Protein AF-A0A368GGF7-F1 (afdb_monomer_lite)

Secondary structure (DSSP, 8-state):
----EEEE---------S------TT-EEEEEEE-SSPPPSSSPBPSEEEEEEEEEBTEEEEEEE-TTS---------PPBP-S--EEEEEEEETTEEEEEEEETTT--EEEEGGG---EEBSS-EEEEEE-S-S-EEE--SS--SSSSTTSTTSSSS-EEEEE---------SS------S----EEEEE-TTS-EEEEEE---SSEEEEEETTTEEEEEESSS-EEEEEE--SSHHHHHHHHHHHH-PPP---GGGGS-EE--TT--SHHHHHHHHHHHHHTT----EEEE-GGGSGGG-TT---GGGTTHHHHHHHHHHTT-EEEE---S---TTSHHHHHHTT-

Structure (mmCIF, N/CA/C/O backbone):
data_AF-A0A368GGF7-F1
#
_entry.id   AF-A0A368GGF7-F1
#
loop_
_atom_site.group_PDB
_atom_site.id
_atom_site.type_symbol
_atom_site.label_atom_id
_atom_site.label_alt_id
_atom_site.label_comp_id
_atom_site.label_asym_id
_atom_site.label_entity_id
_atom_site.label_seq_id
_atom_site.pdbx_PDB_ins_code
_atom_site.Cartn_x
_atom_site.Cartn_y
_atom_site.Cartn_z
_atom_site.occupancy
_atom_site.B_iso_or_equiv
_atom_site.auth_seq_id
_atom_site.auth_comp_id
_atom_site.auth_asym_id
_atom_site.auth_atom_id
_atom_site.pdbx_PDB_model_num
ATOM 1 N N . MET A 1 1 ? -27.442 10.715 13.912 1.00 25.48 1 MET A N 1
ATOM 2 C CA . MET A 1 1 ? -28.114 9.829 12.937 1.00 25.48 1 MET A CA 1
ATOM 3 C C . MET A 1 1 ? -27.298 8.541 12.864 1.00 25.48 1 MET A C 1
ATOM 5 O O . MET A 1 1 ? -26.291 8.517 12.176 1.00 25.48 1 MET A O 1
ATOM 9 N N . GLN A 1 2 ? -27.610 7.549 13.706 1.00 26.62 2 GLN A N 1
ATOM 10 C CA . GLN A 1 2 ? -26.751 6.376 13.950 1.00 26.62 2 GLN A CA 1
ATOM 11 C C . GLN A 1 2 ? -27.332 5.101 13.325 1.00 26.62 2 GLN A C 1
ATOM 13 O O . GLN A 1 2 ? -28.537 4.871 13.359 1.00 26.62 2 GLN A O 1
ATOM 18 N N . LEU A 1 3 ? -26.432 4.319 12.734 1.00 34.09 3 LEU A N 1
ATOM 19 C CA . LEU A 1 3 ? -26.617 3.099 11.937 1.00 34.09 3 LEU A CA 1
ATOM 20 C C . LEU A 1 3 ? -26.383 1.853 12.797 1.00 34.09 3 LEU A C 1
ATOM 22 O O . LEU A 1 3 ? -25.673 1.946 13.795 1.00 34.09 3 LEU A O 1
ATOM 26 N N . GLN A 1 4 ? -27.017 0.722 12.482 1.00 47.81 4 GLN A N 1
ATOM 27 C CA . GLN A 1 4 ? -27.397 -0.206 13.543 1.00 47.81 4 GLN A CA 1
ATOM 28 C C . GLN A 1 4 ? -27.572 -1.680 13.083 1.00 47.81 4 GLN A C 1
ATOM 30 O O . GLN A 1 4 ? -28.284 -1.979 12.121 1.00 47.81 4 GLN A O 1
ATOM 35 N N . PHE A 1 5 ? -26.983 -2.606 13.854 1.00 36.16 5 PHE A N 1
ATOM 36 C CA . PHE A 1 5 ? -27.246 -4.050 13.822 1.00 36.16 5 PHE A CA 1
ATOM 37 C C . PHE A 1 5 ? -27.508 -4.594 15.250 1.00 36.16 5 PHE A C 1
ATOM 39 O O . PHE A 1 5 ? -26.934 -4.094 16.212 1.00 36.16 5 PHE A O 1
ATOM 46 N N . ARG A 1 6 ? -28.335 -5.641 15.407 1.00 39.81 6 ARG A N 1
ATOM 47 C CA . ARG A 1 6 ? -28.679 -6.335 16.667 1.00 39.81 6 ARG A CA 1
ATOM 48 C C . ARG A 1 6 ? -27.928 -7.665 16.781 1.00 39.81 6 ARG A C 1
ATOM 50 O O . ARG A 1 6 ? -27.989 -8.469 15.857 1.00 39.81 6 ARG A O 1
ATOM 57 N N . VAL A 1 7 ? -27.290 -7.937 17.921 1.00 34.41 7 VAL A N 1
ATOM 58 C CA . VAL A 1 7 ? -26.626 -9.226 18.203 1.00 34.41 7 VAL A CA 1
ATOM 59 C C . VAL A 1 7 ? -27.651 -10.256 18.680 1.00 34.41 7 VAL A C 1
ATOM 61 O O . VAL A 1 7 ? -28.404 -9.991 19.620 1.00 34.41 7 VAL A O 1
ATOM 64 N N . ARG A 1 8 ? -27.663 -11.458 18.089 1.00 32.00 8 ARG A N 1
ATOM 65 C CA . ARG A 1 8 ? -28.301 -12.638 18.700 1.00 32.00 8 ARG A CA 1
ATOM 66 C C . ARG A 1 8 ? -27.204 -13.580 19.193 1.00 32.00 8 ARG A C 1
ATOM 68 O O . ARG A 1 8 ? -26.513 -14.191 18.383 1.00 32.00 8 ARG A O 1
ATOM 75 N N . HIS A 1 9 ? -27.049 -13.698 20.510 1.00 30.94 9 HIS A N 1
ATOM 76 C CA . HIS A 1 9 ? -26.211 -14.739 21.101 1.00 30.94 9 HIS A CA 1
ATOM 77 C C . HIS A 1 9 ? -26.893 -16.087 20.857 1.00 30.94 9 HIS A C 1
ATOM 79 O O . HIS A 1 9 ? -27.988 -16.333 21.359 1.00 30.94 9 HIS A O 1
ATOM 85 N N . GLY A 1 10 ? -26.271 -16.930 20.041 1.00 29.05 10 GLY A N 1
ATOM 86 C CA . GLY A 1 10 ? -26.696 -18.303 19.814 1.00 29.05 10 GLY A CA 1
ATOM 87 C C . GLY A 1 10 ? -25.521 -19.227 20.069 1.00 29.05 10 GLY A C 1
ATOM 88 O O . GLY A 1 10 ? -24.770 -19.530 19.149 1.00 29.05 10 GLY A O 1
ATOM 89 N N . VAL A 1 11 ? -25.363 -19.689 21.310 1.00 30.36 11 VAL A N 1
ATOM 90 C CA . VAL A 1 11 ? -24.605 -20.919 21.555 1.00 30.36 11 VAL A CA 1
ATOM 91 C C . VAL A 1 11 ? -25.484 -22.045 21.023 1.00 30.36 11 VAL A C 1
ATOM 93 O O . VAL A 1 11 ? -26.425 -22.471 21.686 1.00 30.36 11 VAL A O 1
ATOM 96 N N . THR A 1 12 ? -25.225 -22.483 19.793 1.00 24.02 12 THR A N 1
ATOM 97 C CA . THR A 1 12 ? -25.913 -23.635 19.201 1.00 24.02 12 THR A CA 1
ATOM 98 C C . THR A 1 12 ? -24.861 -24.658 18.812 1.00 24.02 12 THR A C 1
ATOM 100 O O . THR A 1 12 ? -24.224 -24.553 17.768 1.00 24.02 12 THR A O 1
ATOM 103 N N . TYR A 1 13 ? -24.662 -25.649 19.681 1.00 27.09 13 TYR A N 1
ATOM 104 C CA . TYR A 1 13 ? -24.028 -26.899 19.290 1.00 27.09 13 TYR A CA 1
ATOM 105 C C . TYR A 1 13 ? -24.973 -27.600 18.313 1.00 27.09 13 TYR A C 1
ATOM 107 O O . TYR A 1 13 ? -26.069 -28.003 18.695 1.00 27.09 13 TYR A O 1
ATOM 115 N N . SER A 1 14 ? -24.554 -27.766 17.062 1.00 25.00 14 SER A N 1
ATOM 116 C CA . SER A 1 14 ? -25.130 -28.784 16.187 1.00 25.00 14 SER A CA 1
ATOM 117 C C . SER A 1 14 ? -23.994 -29.669 15.687 1.00 25.00 14 SER A C 1
ATOM 119 O O . SER A 1 14 ? -23.098 -29.232 14.971 1.00 25.00 14 SER A O 1
ATOM 121 N N . LYS A 1 15 ? -23.985 -30.919 16.161 1.00 29.62 15 LYS A N 1
ATOM 122 C CA . LYS A 1 15 ? -23.188 -32.000 15.582 1.00 29.62 15 LYS A CA 1
ATOM 123 C C . LYS A 1 15 ? -23.879 -32.397 14.276 1.00 29.62 15 LYS A C 1
ATOM 125 O O . LYS A 1 15 ? -24.910 -33.058 14.317 1.00 29.62 15 LYS A O 1
ATOM 130 N N . GLY A 1 16 ? -23.316 -31.976 13.151 1.00 25.83 16 GLY A N 1
ATOM 131 C CA . GLY A 1 16 ? -23.603 -32.512 11.823 1.00 25.83 16 GLY A CA 1
ATOM 132 C C . GLY A 1 16 ? -22.298 -33.031 11.230 1.00 25.83 16 GLY A C 1
ATOM 133 O O . GLY A 1 16 ? -21.311 -32.304 11.185 1.00 25.83 16 GLY A O 1
ATOM 134 N N . SER A 1 17 ? -22.279 -34.313 10.891 1.00 30.55 17 SER A N 1
ATOM 135 C CA . SER A 1 17 ? -21.154 -35.063 10.335 1.00 30.55 17 SER A CA 1
ATOM 136 C C . SER A 1 17 ? -20.730 -34.534 8.965 1.00 30.55 17 SER A C 1
ATOM 138 O O . SER A 1 17 ? -21.542 -34.547 8.049 1.00 30.55 17 SER A O 1
ATOM 140 N N . ASP A 1 18 ? -19.483 -34.074 8.842 1.00 28.53 18 ASP A N 1
ATOM 141 C CA . ASP A 1 18 ? -18.490 -34.626 7.908 1.00 28.53 18 ASP A CA 1
ATOM 142 C C . ASP A 1 18 ? -17.151 -33.873 8.027 1.00 28.53 18 ASP A C 1
ATOM 144 O O . ASP A 1 18 ? -17.062 -32.667 7.831 1.00 28.53 18 ASP A O 1
ATOM 148 N N . THR A 1 19 ? -16.102 -34.641 8.340 1.00 26.05 19 THR A N 1
ATOM 149 C CA . THR A 1 19 ? -14.659 -34.306 8.367 1.00 26.05 19 THR A CA 1
ATOM 150 C C . THR A 1 19 ? -14.194 -33.199 9.345 1.00 26.05 19 THR A C 1
ATOM 152 O O . THR A 1 19 ? -14.508 -32.023 9.175 1.00 26.05 19 THR A O 1
ATOM 155 N N . PRO A 1 20 ? -13.371 -33.516 10.369 1.00 24.72 20 PRO A N 1
ATOM 156 C CA . PRO A 1 20 ? -12.958 -32.541 11.372 1.00 24.72 20 PRO A CA 1
ATOM 157 C C . PRO A 1 20 ? -11.859 -31.616 10.831 1.00 24.72 20 PRO A C 1
ATOM 159 O O . PRO A 1 20 ? -10.676 -31.955 10.849 1.00 24.72 20 PRO A O 1
ATOM 162 N N . MET A 1 21 ? -12.218 -30.394 10.430 1.00 27.53 21 MET A N 1
ATOM 163 C CA . MET A 1 21 ? -11.262 -29.290 10.514 1.00 27.53 21 MET A CA 1
ATOM 164 C C . MET A 1 21 ? -11.003 -29.009 11.997 1.00 27.53 21 MET A C 1
ATOM 166 O O . MET A 1 21 ? -11.922 -28.679 12.746 1.00 27.53 21 MET A O 1
ATOM 170 N N . ARG A 1 22 ? -9.746 -29.176 12.426 1.00 27.44 22 ARG A N 1
ATOM 171 C CA . ARG A 1 22 ? -9.261 -28.829 13.770 1.00 27.44 22 ARG A CA 1
ATOM 172 C C . ARG A 1 22 ? -9.823 -27.470 14.205 1.00 27.44 22 ARG A C 1
ATOM 174 O O . ARG A 1 22 ? -9.491 -26.443 13.616 1.00 27.44 22 ARG A O 1
ATOM 181 N N . ALA A 1 23 ? -10.630 -27.465 15.262 1.00 27.34 23 ALA A N 1
ATOM 182 C CA . ALA A 1 23 ? -11.007 -26.246 15.957 1.00 27.34 23 ALA A CA 1
ATOM 183 C C . ALA A 1 23 ? -9.737 -25.587 16.526 1.00 27.34 23 ALA A C 1
ATOM 185 O O . ALA A 1 23 ? -9.094 -26.135 17.419 1.00 27.34 23 ALA A O 1
ATOM 186 N N . GLN A 1 24 ? -9.352 -24.426 15.991 1.00 33.69 24 GLN A N 1
ATOM 187 C CA . GLN A 1 24 ? -8.401 -23.537 16.658 1.00 33.69 24 GLN A CA 1
ATOM 188 C C . GLN A 1 24 ? -9.120 -22.888 17.847 1.00 33.69 24 GLN A C 1
ATOM 190 O O . GLN A 1 24 ? -10.160 -22.250 17.670 1.00 33.69 24 GLN A O 1
ATOM 195 N N . ALA A 1 25 ? -8.582 -23.071 19.052 1.00 36.91 25 ALA A N 1
ATOM 196 C CA . ALA A 1 25 ? -9.060 -22.406 20.260 1.00 36.91 25 ALA A CA 1
ATOM 197 C C . ALA A 1 25 ? -9.037 -20.872 20.082 1.00 36.91 25 ALA A C 1
ATOM 199 O O . ALA A 1 25 ? -8.077 -20.338 19.533 1.00 36.91 25 ALA A O 1
ATOM 200 N N . GLY A 1 26 ? -10.085 -20.170 20.537 1.00 53.97 26 GLY A N 1
ATOM 201 C CA . GLY A 1 26 ? -10.117 -18.697 20.592 1.00 53.97 26 GLY A CA 1
ATOM 202 C C . GLY A 1 26 ? -10.947 -17.965 19.525 1.00 53.97 26 GLY A C 1
ATOM 203 O O . GLY A 1 26 ? -10.854 -16.744 19.437 1.00 53.97 26 GLY A O 1
ATOM 204 N N . ARG A 1 27 ? -11.769 -18.656 18.721 1.00 65.38 27 ARG A N 1
ATOM 205 C CA . ARG A 1 27 ? -12.694 -18.002 17.771 1.00 65.38 27 ARG A CA 1
ATOM 206 C C . ARG A 1 27 ? -14.067 -17.766 18.396 1.00 65.38 27 ARG A C 1
ATOM 208 O O . ARG A 1 27 ? -14.662 -18.696 18.936 1.00 65.38 27 ARG A O 1
ATOM 215 N N . SER A 1 28 ? -14.580 -16.542 18.272 1.00 82.06 28 SER A N 1
ATOM 216 C CA . SER A 1 28 ? -15.957 -16.191 18.642 1.00 82.06 28 SER A CA 1
ATOM 217 C C . SER A 1 28 ? -16.719 -15.709 17.412 1.00 82.06 28 SER A C 1
ATOM 219 O O . SER A 1 28 ? -16.147 -15.019 16.568 1.00 82.06 28 SER A O 1
ATOM 221 N N . GLU A 1 29 ? -17.989 -16.093 17.288 1.00 88.62 29 GLU A N 1
ATOM 222 C CA . GLU A 1 29 ? -18.846 -15.699 16.170 1.00 88.62 29 GLU A CA 1
ATOM 223 C C . GLU A 1 29 ? -20.240 -15.301 16.666 1.00 88.62 29 GLU A C 1
ATOM 225 O O . GLU A 1 29 ? -20.810 -15.936 17.554 1.00 88.62 29 GLU A O 1
ATOM 230 N N . ALA A 1 30 ? -20.786 -14.237 16.086 1.00 91.81 30 ALA A N 1
ATOM 231 C CA . ALA A 1 30 ? -22.113 -13.717 16.370 1.00 91.81 30 ALA A CA 1
ATOM 232 C C . ALA A 1 30 ? -22.807 -13.292 15.072 1.00 91.81 30 ALA A C 1
ATOM 234 O O . ALA A 1 30 ? -22.160 -12.895 14.106 1.00 91.81 30 ALA A O 1
ATOM 235 N N . ILE A 1 31 ? -24.140 -13.336 15.056 1.00 94.44 31 ILE A N 1
ATOM 236 C CA . ILE A 1 31 ? -24.924 -12.823 13.929 1.00 94.44 31 ILE A CA 1
ATOM 237 C C . ILE A 1 31 ? -25.479 -11.453 14.299 1.00 94.44 31 ILE A C 1
ATOM 239 O O . ILE A 1 31 ? -26.178 -11.297 15.307 1.00 94.44 31 ILE A O 1
ATOM 243 N N . LEU A 1 32 ? -25.178 -10.485 13.443 1.00 93.44 32 LEU A N 1
ATOM 244 C CA . LEU A 1 32 ? -25.647 -9.113 13.478 1.00 93.44 32 LEU A CA 1
ATOM 245 C C . LEU A 1 32 ? -26.849 -8.981 12.540 1.00 93.44 32 LEU A C 1
ATOM 247 O O . LEU A 1 32 ? -26.771 -9.357 11.372 1.00 93.44 32 LEU A O 1
ATOM 251 N N . LYS A 1 33 ? -27.969 -8.450 13.034 1.00 93.00 33 LYS A N 1
ATOM 252 C CA . LYS A 1 33 ? -29.180 -8.215 12.236 1.00 93.00 33 LYS A CA 1
ATOM 253 C C . LYS A 1 33 ? -29.402 -6.725 12.003 1.00 93.00 33 LYS A C 1
ATOM 255 O O . LYS A 1 33 ? -29.496 -6.007 12.993 1.00 93.00 33 LYS A O 1
ATOM 260 N N . LYS A 1 34 ? -29.562 -6.269 10.759 1.00 90.00 34 LYS A N 1
ATOM 261 C CA . LYS A 1 34 ? -29.963 -4.886 10.465 1.00 90.00 34 LYS A CA 1
ATOM 262 C C . LYS A 1 34 ? -31.229 -4.539 11.247 1.00 90.00 34 LYS A C 1
ATOM 264 O O . LYS A 1 34 ? -32.125 -5.365 11.432 1.00 90.00 34 LYS A O 1
ATOM 269 N N . ASN A 1 35 ? -31.290 -3.329 11.768 1.00 87.12 35 ASN A N 1
ATOM 270 C CA . ASN A 1 35 ? -32.503 -2.834 12.401 1.00 87.12 35 ASN A CA 1
ATOM 271 C C . ASN A 1 35 ? -33.051 -1.605 11.641 1.00 87.12 35 ASN A C 1
ATOM 273 O O . ASN A 1 35 ? -32.639 -1.321 10.516 1.00 87.12 35 ASN A O 1
ATOM 277 N N . ASN A 1 36 ? -33.917 -0.825 12.287 1.00 84.88 36 ASN A N 1
ATOM 278 C CA . ASN A 1 36 ? -34.606 0.313 11.678 1.00 84.88 36 ASN A CA 1
ATOM 279 C C . ASN A 1 36 ? -33.768 1.607 11.575 1.00 84.88 36 ASN A C 1
ATOM 281 O O . ASN A 1 36 ? -34.335 2.673 11.341 1.00 84.88 36 ASN A O 1
ATOM 285 N N . GLY A 1 37 ? -32.442 1.542 11.753 1.00 77.62 37 GLY A N 1
ATOM 286 C CA . GLY A 1 37 ? -31.538 2.671 11.517 1.00 77.62 37 GLY A CA 1
ATOM 287 C C . GLY A 1 37 ? -31.530 3.148 10.052 1.00 77.62 37 GLY A C 1
ATOM 288 O O . GLY A 1 37 ? -32.161 2.517 9.198 1.00 77.62 37 GLY A O 1
ATOM 289 N N . PRO A 1 38 ? -30.798 4.236 9.737 1.00 78.56 38 PRO A N 1
ATOM 290 C CA . PRO A 1 38 ? -30.789 4.848 8.411 1.00 78.56 38 PRO A CA 1
ATOM 291 C C . PRO A 1 38 ? -30.523 3.829 7.303 1.00 78.56 38 PRO A C 1
ATOM 293 O O . PRO A 1 38 ? -29.773 2.870 7.497 1.00 78.56 38 PRO A O 1
ATOM 296 N N . ARG A 1 39 ? -31.152 4.054 6.149 1.00 81.25 39 ARG A N 1
ATOM 297 C CA . ARG A 1 39 ? -30.870 3.291 4.934 1.00 81.25 39 ARG A CA 1
ATOM 298 C C . ARG A 1 39 ? -29.564 3.779 4.327 1.00 81.25 39 ARG A C 1
ATOM 300 O O . ARG A 1 39 ? -29.237 4.966 4.425 1.00 81.25 39 ARG A O 1
ATOM 307 N N . ASN A 1 40 ? -28.835 2.875 3.692 1.00 84.75 40 ASN A N 1
ATOM 308 C CA . ASN A 1 40 ? -27.735 3.271 2.831 1.00 84.75 40 ASN A CA 1
ATOM 309 C C . ASN A 1 40 ? -28.265 4.047 1.597 1.00 84.75 40 ASN A C 1
ATOM 311 O O . ASN A 1 40 ? -29.437 3.904 1.242 1.00 84.75 40 ASN A O 1
ATOM 315 N N . PRO A 1 41 ? -27.442 4.881 0.937 1.00 80.81 41 PRO A N 1
ATOM 316 C CA . PRO A 1 41 ? -27.908 5.659 -0.210 1.00 80.81 41 PRO A CA 1
ATOM 317 C C . PRO A 1 41 ? -27.931 4.873 -1.540 1.00 80.81 41 PRO A C 1
ATOM 319 O O . PRO A 1 41 ? -28.330 5.429 -2.560 1.00 80.81 41 PRO A O 1
ATOM 322 N N . TRP A 1 42 ? -27.548 3.590 -1.543 1.00 81.50 42 TRP A N 1
ATOM 323 C CA . TRP A 1 42 ? -27.414 2.718 -2.718 1.00 81.50 42 TRP A CA 1
ATOM 324 C C . TRP A 1 42 ? -28.041 1.322 -2.516 1.00 81.50 42 TRP A C 1
ATOM 326 O O . TRP A 1 42 ? -27.353 0.329 -2.269 1.00 81.50 42 TRP A O 1
ATOM 336 N N . GLY A 1 43 ? -29.355 1.224 -2.715 1.00 81.19 43 GLY A N 1
ATOM 337 C CA . GLY A 1 43 ? -30.078 -0.052 -2.683 1.00 81.19 43 GLY A CA 1
ATOM 338 C C . GLY A 1 43 ? -30.403 -0.548 -1.271 1.00 81.19 43 GLY A C 1
ATOM 339 O O . GLY A 1 43 ? -30.427 0.223 -0.316 1.00 81.19 43 GLY A O 1
ATOM 340 N N . GLU A 1 44 ? -30.695 -1.842 -1.144 1.00 89.06 44 GLU A N 1
ATOM 341 C CA . GLU A 1 44 ? -31.135 -2.449 0.119 1.00 89.06 44 GLU A CA 1
ATOM 342 C C . GLU A 1 44 ? -29.952 -2.895 0.991 1.00 89.06 44 GLU A C 1
ATOM 344 O O . GLU A 1 44 ? -28.943 -3.406 0.499 1.00 89.06 44 GLU A O 1
ATOM 349 N N . ASP A 1 45 ? -30.087 -2.710 2.305 1.00 91.31 45 ASP A N 1
ATOM 350 C CA . ASP A 1 45 ? -29.121 -3.208 3.285 1.00 91.31 45 ASP A CA 1
ATOM 351 C C . ASP A 1 45 ? -29.200 -4.735 3.404 1.00 91.31 45 ASP A C 1
ATOM 353 O O . ASP A 1 45 ? -30.264 -5.344 3.281 1.00 91.31 45 ASP A O 1
ATOM 357 N N . ILE A 1 46 ? -28.071 -5.374 3.711 1.00 93.00 46 ILE A N 1
ATOM 358 C CA . ILE A 1 46 ? -28.059 -6.801 4.015 1.00 93.00 46 ILE A CA 1
ATOM 359 C C . ILE A 1 46 ? -28.579 -7.012 5.439 1.00 93.00 46 ILE A C 1
ATOM 361 O O . ILE A 1 46 ? -27.978 -6.590 6.426 1.00 93.00 46 ILE A O 1
ATOM 365 N N . GLU A 1 47 ? -29.691 -7.736 5.543 1.00 93.25 47 GLU A N 1
ATOM 366 C CA . GLU A 1 47 ? -30.411 -7.964 6.799 1.00 93.25 47 GLU A CA 1
ATOM 367 C C . GLU A 1 47 ? -29.603 -8.704 7.871 1.00 93.25 47 GLU A C 1
ATOM 369 O O . GLU A 1 47 ? -29.838 -8.519 9.066 1.00 93.25 47 GLU A O 1
ATOM 374 N N . ARG A 1 48 ? -28.680 -9.586 7.476 1.00 95.62 48 ARG A N 1
ATOM 375 C CA . ARG A 1 48 ? -27.905 -10.421 8.402 1.00 95.62 48 ARG A CA 1
ATOM 376 C C . ARG A 1 48 ? -26.455 -10.514 7.957 1.00 95.62 48 ARG A C 1
ATOM 378 O O . ARG A 1 48 ? -26.184 -10.977 6.855 1.00 95.62 48 ARG A O 1
ATOM 385 N N . VAL A 1 49 ? -25.542 -10.152 8.849 1.00 96.88 49 VAL A N 1
ATOM 386 C CA . VAL A 1 49 ? -24.095 -10.290 8.645 1.00 96.88 49 VAL A CA 1
ATOM 387 C C . VAL A 1 49 ? -23.471 -11.036 9.823 1.00 96.88 49 VAL A C 1
ATOM 389 O O . VAL A 1 49 ? -23.996 -11.028 10.937 1.00 96.88 49 VAL A O 1
ATOM 392 N N . HIS A 1 50 ? -22.364 -11.721 9.575 1.00 97.25 50 HIS A N 1
ATOM 393 C CA . HIS A 1 50 ? -21.605 -12.458 10.579 1.00 97.25 50 HIS A CA 1
ATOM 394 C C . HIS A 1 50 ? -20.514 -11.558 11.146 1.00 97.25 50 HIS A C 1
ATOM 396 O O . HIS A 1 50 ? -19.815 -10.905 10.382 1.00 97.25 50 HIS A O 1
ATOM 402 N N . PHE A 1 51 ? -20.350 -11.546 12.464 1.00 97.56 51 PHE A N 1
ATOM 403 C CA . PHE A 1 51 ? -19.234 -10.927 13.171 1.00 97.56 51 PHE A CA 1
ATOM 404 C C . PHE A 1 51 ? -18.373 -12.033 13.766 1.00 97.56 51 PHE A C 1
ATOM 406 O O . PHE A 1 51 ? -18.875 -12.851 14.534 1.00 97.56 51 PHE A O 1
ATOM 413 N N . ARG A 1 52 ? -17.087 -12.063 13.428 1.00 97.75 52 ARG A N 1
ATOM 414 C CA . ARG A 1 52 ? -16.148 -13.081 13.896 1.00 97.75 52 ARG A CA 1
ATOM 415 C C . ARG A 1 52 ? -14.863 -12.446 14.387 1.00 97.75 52 ARG A C 1
ATOM 417 O O . ARG A 1 52 ? -14.340 -11.539 13.746 1.00 97.75 52 ARG A O 1
ATOM 424 N N . THR A 1 53 ? -14.318 -12.985 15.468 1.00 97.81 53 THR A N 1
ATOM 425 C CA . THR A 1 53 ? -12.976 -12.650 15.948 1.00 97.81 53 THR A CA 1
ATOM 426 C C . THR A 1 53 ? -12.082 -13.885 15.968 1.00 97.81 53 THR A C 1
ATOM 428 O O . THR A 1 53 ? -12.555 -15.023 16.056 1.00 97.81 53 THR A O 1
ATOM 431 N N . GLY A 1 54 ? -10.777 -13.666 15.872 1.00 96.56 54 GLY A N 1
ATOM 432 C CA . GLY A 1 54 ? -9.767 -14.711 15.991 1.00 96.56 54 GLY A CA 1
ATOM 433 C C . GLY A 1 54 ? -8.367 -14.118 16.022 1.00 96.56 54 GLY A C 1
ATOM 434 O O . GLY A 1 54 ? -8.207 -12.901 16.031 1.00 96.56 54 GLY A O 1
ATOM 435 N N . THR A 1 55 ? -7.351 -14.972 16.016 1.00 96.44 55 THR A N 1
ATOM 436 C CA . THR A 1 55 ? -5.949 -14.544 16.004 1.00 96.44 55 THR A CA 1
ATOM 437 C C . THR A 1 55 ? -5.115 -15.387 15.044 1.00 96.44 55 THR A C 1
ATOM 439 O O . THR A 1 55 ? -5.458 -16.528 14.722 1.00 96.44 55 THR A O 1
ATOM 442 N N . ILE A 1 56 ? -4.008 -14.810 14.583 1.00 95.62 56 ILE A N 1
ATOM 443 C CA . ILE A 1 56 ? -2.938 -15.486 13.847 1.00 95.62 56 ILE A CA 1
ATOM 444 C C . ILE A 1 56 ? -1.632 -15.112 14.558 1.00 95.62 56 ILE A C 1
ATOM 446 O O . ILE A 1 56 ? -1.085 -14.028 14.358 1.00 95.62 56 ILE A O 1
ATOM 450 N N . GLY A 1 57 ? -1.172 -15.977 15.465 1.00 95.56 57 GLY A N 1
ATOM 451 C CA . GLY A 1 57 ? -0.157 -15.586 16.448 1.00 95.56 57 GLY A CA 1
ATOM 452 C C . GLY A 1 57 ? -0.699 -14.472 17.345 1.00 95.56 57 GLY A C 1
ATOM 453 O O . GLY A 1 57 ? -1.762 -14.629 17.949 1.00 95.56 57 GLY A O 1
ATOM 454 N N . LYS A 1 58 ? 0.003 -13.338 17.394 1.00 96.81 58 LYS A N 1
ATOM 455 C CA . LYS A 1 58 ? -0.409 -12.122 18.112 1.00 96.81 58 LYS A CA 1
ATOM 456 C C . LYS A 1 58 ? -1.219 -11.130 17.271 1.00 96.81 58 LYS A C 1
ATOM 458 O O . LYS A 1 58 ? -1.766 -10.182 17.827 1.00 96.81 58 LYS A O 1
ATOM 463 N N . THR A 1 59 ? -1.349 -11.355 15.964 1.00 98.06 59 THR A N 1
ATOM 464 C CA . THR A 1 59 ? -2.209 -10.533 15.103 1.00 98.06 59 THR A CA 1
ATOM 465 C C . THR A 1 59 ? -3.668 -10.859 15.398 1.00 98.06 59 THR A C 1
ATOM 467 O O . THR A 1 59 ? -4.098 -12.006 15.242 1.00 98.06 59 THR A O 1
ATOM 470 N N . LEU A 1 60 ? -4.440 -9.858 15.810 1.00 98.50 60 LEU A N 1
ATOM 471 C CA . LEU A 1 60 ? -5.873 -9.988 16.057 1.00 98.50 60 LEU A CA 1
ATOM 472 C C . LEU A 1 60 ? -6.644 -9.801 14.743 1.00 98.50 60 LEU A C 1
ATOM 474 O O . LEU A 1 60 ? -6.352 -8.896 13.971 1.00 98.50 60 LEU A O 1
ATOM 478 N N . ASN A 1 61 ? -7.655 -10.630 14.499 1.00 98.38 61 ASN A N 1
ATOM 479 C CA . ASN A 1 61 ? -8.561 -10.515 13.360 1.00 98.38 61 ASN A CA 1
ATOM 480 C C . ASN A 1 61 ? -9.983 -10.209 13.837 1.00 98.38 61 ASN A C 1
ATOM 482 O O . ASN A 1 61 ? -10.497 -10.866 14.747 1.00 98.38 61 ASN A O 1
ATOM 486 N N . VAL A 1 62 ? -10.625 -9.245 13.179 1.00 98.50 62 VAL A N 1
ATOM 487 C CA . VAL A 1 62 ? -12.055 -8.953 13.308 1.00 98.50 62 VAL A CA 1
ATOM 488 C C . VAL A 1 62 ? -12.655 -8.929 11.912 1.00 98.50 62 VAL A C 1
ATOM 490 O O . VAL A 1 62 ? -12.226 -8.154 11.062 1.00 98.50 62 VAL A O 1
ATOM 493 N N . LYS A 1 63 ? -13.668 -9.762 11.677 1.00 98.31 63 LYS A N 1
ATOM 494 C CA . LYS A 1 63 ? -14.316 -9.890 10.375 1.00 98.31 63 LYS A CA 1
ATOM 495 C C . LYS A 1 63 ? -15.821 -9.679 10.480 1.00 98.31 63 LYS A C 1
ATOM 497 O O . LYS A 1 63 ? -16.482 -10.374 11.250 1.00 98.31 63 LYS A O 1
ATOM 502 N N . ILE A 1 64 ? -16.359 -8.770 9.668 1.00 98.25 64 ILE A N 1
ATOM 503 C CA . ILE A 1 64 ? -17.796 -8.614 9.415 1.00 98.25 64 ILE A CA 1
ATOM 504 C C . ILE A 1 64 ? -18.067 -9.017 7.970 1.00 98.25 64 ILE A C 1
ATOM 506 O O . ILE A 1 64 ? -17.534 -8.404 7.044 1.00 98.25 64 ILE A O 1
ATOM 510 N N . PHE A 1 65 ? -18.855 -10.070 7.766 1.00 97.94 65 PHE A N 1
ATOM 511 C CA . PHE A 1 65 ? -18.967 -10.686 6.448 1.00 97.94 65 PHE A CA 1
ATOM 512 C C . PHE A 1 65 ? -20.322 -11.327 6.165 1.00 97.94 65 PHE A C 1
ATOM 514 O O . PHE A 1 65 ? -21.093 -11.656 7.067 1.00 97.94 65 PHE A O 1
ATOM 521 N N . VAL A 1 66 ? -20.569 -11.558 4.879 1.00 97.50 66 VAL A N 1
ATOM 522 C CA . VAL A 1 66 ? -21.616 -12.457 4.387 1.00 97.50 66 VAL A CA 1
ATOM 523 C C . VAL A 1 66 ? -20.928 -13.578 3.605 1.00 97.50 66 VAL A C 1
ATOM 525 O O . VAL A 1 66 ? -20.106 -13.279 2.731 1.00 97.50 66 VAL A O 1
ATOM 528 N N . PRO A 1 67 ? -21.214 -14.859 3.905 1.00 96.06 67 PRO A N 1
ATOM 529 C CA . PRO A 1 67 ? -20.631 -15.979 3.173 1.00 96.06 67 PRO A CA 1
ATOM 530 C C . PRO A 1 67 ? -20.862 -15.873 1.659 1.00 96.06 67 PRO A C 1
ATOM 532 O O . PRO A 1 67 ? -21.948 -15.507 1.217 1.00 96.06 67 PRO A O 1
ATOM 535 N N . GLY A 1 68 ? -19.841 -16.204 0.864 1.00 96.12 68 GLY A N 1
ATOM 536 C CA . GLY A 1 68 ? -19.922 -16.226 -0.602 1.00 96.12 68 GLY A CA 1
ATOM 537 C C . GLY A 1 68 ? -19.721 -14.878 -1.303 1.00 96.12 68 GLY A C 1
ATOM 538 O O . GLY A 1 68 ? -19.671 -14.846 -2.530 1.00 96.12 68 GLY A O 1
ATOM 539 N N . ARG A 1 69 ? -19.569 -13.768 -0.568 1.00 96.75 69 ARG A N 1
ATOM 540 C CA . ARG A 1 69 ? -19.151 -12.487 -1.164 1.00 96.75 69 ARG A CA 1
ATOM 541 C C . ARG A 1 69 ? -17.694 -12.537 -1.623 1.00 96.75 69 ARG A C 1
ATOM 543 O O . ARG A 1 69 ? -16.907 -13.337 -1.125 1.00 96.75 69 ARG A O 1
ATOM 550 N N . TYR A 1 70 ? -17.349 -11.643 -2.549 1.00 97.50 70 TYR A N 1
ATOM 551 C CA . TYR A 1 70 ? -15.983 -11.477 -3.037 1.00 97.50 70 TYR A CA 1
ATOM 552 C C . TYR A 1 70 ? -14.999 -11.241 -1.883 1.00 97.50 70 TYR A C 1
ATOM 554 O O . TYR A 1 70 ? -15.200 -10.353 -1.050 1.00 97.50 70 TYR A O 1
ATOM 562 N N . GLU A 1 71 ? -13.920 -12.019 -1.874 1.00 96.44 71 GLU A N 1
ATOM 563 C CA . GLU A 1 71 ? -12.750 -11.806 -1.030 1.00 96.44 71 GLU A CA 1
ATOM 564 C C . GLU A 1 71 ? -11.520 -11.690 -1.937 1.00 96.44 71 GLU A C 1
ATOM 566 O O . GLU A 1 71 ? -11.421 -12.452 -2.903 1.00 96.44 71 GLU A O 1
ATOM 571 N N . PRO A 1 72 ? -10.588 -10.756 -1.668 1.00 96.62 72 PRO A N 1
ATOM 572 C CA . PRO A 1 72 ? -9.408 -10.586 -2.508 1.00 96.62 72 PRO A CA 1
ATOM 573 C C . PRO A 1 72 ? -8.607 -11.898 -2.618 1.00 96.62 72 PRO A C 1
ATOM 575 O O . PRO A 1 72 ? -8.191 -12.432 -1.584 1.00 96.62 72 PRO A O 1
ATOM 578 N N . PRO A 1 73 ? -8.345 -12.418 -3.833 1.00 95.88 73 PRO A N 1
ATOM 579 C CA . PRO A 1 73 ? -7.675 -13.704 -4.036 1.00 95.88 73 PRO A CA 1
ATOM 580 C C . PRO A 1 73 ? -6.145 -13.579 -3.918 1.00 95.88 73 PRO A C 1
ATOM 582 O O . PRO A 1 73 ? -5.398 -14.079 -4.755 1.00 95.88 73 PRO A O 1
ATOM 585 N N . VAL A 1 74 ? -5.661 -12.875 -2.890 1.00 94.00 74 VAL A N 1
ATOM 586 C CA . VAL A 1 74 ? -4.229 -12.648 -2.665 1.00 94.00 74 VAL A CA 1
ATOM 587 C C . VAL A 1 74 ? -3.686 -13.704 -1.709 1.00 94.00 74 VAL A C 1
ATOM 589 O O . VAL A 1 74 ? -4.146 -13.835 -0.570 1.00 94.00 74 VAL A O 1
ATOM 592 N N . ASN A 1 75 ? -2.693 -14.462 -2.171 1.00 93.12 75 ASN A N 1
ATOM 593 C CA . ASN A 1 75 ? -2.069 -15.524 -1.390 1.00 93.12 75 ASN A CA 1
ATOM 594 C C . ASN A 1 75 ? -0.995 -14.966 -0.445 1.00 93.12 75 ASN A C 1
ATOM 596 O O . ASN A 1 75 ? 0.202 -15.057 -0.712 1.00 93.12 75 ASN A O 1
ATOM 600 N N . PHE A 1 76 ? -1.437 -14.353 0.648 1.00 95.00 76 PHE A N 1
ATOM 601 C CA . PHE A 1 76 ? -0.553 -13.902 1.719 1.00 95.00 76 PHE A CA 1
ATOM 602 C C . PHE A 1 76 ? 0.027 -15.074 2.517 1.00 95.00 76 PHE A C 1
ATOM 604 O O . PHE A 1 76 ? -0.653 -16.077 2.738 1.00 95.00 76 PHE A O 1
ATOM 611 N N . THR A 1 77 ? 1.252 -14.914 3.023 1.00 94.38 77 THR A N 1
ATOM 612 C CA . THR A 1 77 ? 1.934 -15.914 3.863 1.00 94.38 77 THR A CA 1
ATOM 613 C C . THR A 1 77 ? 1.161 -16.227 5.141 1.00 94.38 77 THR A C 1
ATOM 615 O O . THR A 1 77 ? 1.137 -17.378 5.581 1.00 94.38 77 THR A O 1
ATOM 618 N N . ARG A 1 78 ? 0.511 -15.209 5.731 1.00 94.94 78 ARG A N 1
ATOM 619 C CA . ARG A 1 78 ? -0.279 -15.292 6.972 1.00 94.94 78 ARG A CA 1
ATOM 620 C C . ARG A 1 78 ? 0.487 -15.996 8.096 1.00 94.94 78 ARG A C 1
ATOM 622 O O . ARG A 1 78 ? -0.102 -16.755 8.870 1.00 94.94 78 ARG A O 1
ATOM 629 N N . HIS A 1 79 ? 1.802 -15.781 8.171 1.00 96.62 79 HIS A N 1
ATOM 630 C CA . HIS A 1 79 ? 2.603 -16.377 9.229 1.00 96.62 79 HIS A CA 1
ATOM 631 C C . HIS A 1 79 ? 2.179 -15.789 10.581 1.00 96.62 79 HIS A C 1
ATOM 633 O O . HIS A 1 79 ? 1.933 -14.583 10.667 1.00 96.62 79 HIS A O 1
ATOM 639 N N . PRO A 1 80 ? 2.052 -16.623 11.632 1.00 95.88 80 PRO A N 1
ATOM 640 C CA . PRO A 1 80 ? 1.790 -16.143 12.981 1.00 95.88 80 PRO A CA 1
ATOM 641 C C . PRO A 1 80 ? 2.809 -15.085 13.384 1.00 95.88 80 PRO A C 1
ATOM 643 O O . PRO A 1 80 ? 4.010 -15.307 13.266 1.00 95.88 80 PRO A O 1
ATOM 646 N N . SER A 1 81 ? 2.319 -13.936 13.837 1.00 93.81 81 SER A N 1
ATOM 647 C CA . SER A 1 81 ? 3.186 -12.863 14.304 1.00 93.81 81 SER A CA 1
ATOM 648 C C . SER A 1 81 ? 3.548 -13.059 15.777 1.00 93.81 81 SER A C 1
ATOM 650 O O . SER A 1 81 ? 2.700 -13.497 16.560 1.00 93.81 81 SER A O 1
ATOM 652 N N . ASP A 1 82 ? 4.748 -12.641 16.168 1.00 93.31 82 ASP A N 1
ATOM 653 C CA . ASP A 1 82 ? 5.184 -12.588 17.566 1.00 93.31 82 ASP A CA 1
ATOM 654 C C . ASP A 1 82 ? 5.132 -11.149 18.103 1.00 93.31 82 ASP A C 1
ATOM 656 O O . ASP A 1 82 ? 5.292 -10.179 17.360 1.00 93.31 82 ASP A O 1
ATOM 660 N N . SER A 1 83 ? 4.835 -11.010 19.396 1.00 96.19 83 SER A N 1
ATOM 661 C CA . SER A 1 83 ? 4.766 -9.731 20.111 1.00 96.19 83 SER A CA 1
ATOM 662 C C . SER A 1 83 ? 4.720 -9.968 21.622 1.00 96.19 83 SER A C 1
ATOM 664 O O . SER A 1 83 ? 4.120 -10.949 22.081 1.00 96.19 83 SER A O 1
ATOM 666 N N . SER A 1 84 ? 5.306 -9.054 22.398 1.00 96.19 84 SER A N 1
ATOM 667 C CA . SER A 1 84 ? 5.090 -8.955 23.849 1.00 96.19 84 SER A CA 1
ATOM 668 C C . SER A 1 84 ? 3.673 -8.485 24.198 1.00 96.19 84 SER A C 1
ATOM 670 O O . SER A 1 84 ? 3.186 -8.730 25.300 1.00 96.19 84 SER A O 1
ATOM 672 N N . GLU A 1 85 ? 2.990 -7.857 23.246 1.00 96.62 85 GLU A N 1
ATOM 673 C CA . GLU A 1 85 ? 1.693 -7.227 23.410 1.00 96.62 85 GLU A CA 1
ATOM 674 C C . GLU A 1 85 ? 0.557 -8.131 22.920 1.00 96.62 85 GLU A C 1
ATOM 676 O O . GLU A 1 85 ? 0.723 -9.023 22.084 1.00 96.62 85 GLU A O 1
ATOM 681 N N . THR A 1 86 ? -0.634 -7.932 23.480 1.00 97.06 86 THR A N 1
ATOM 682 C CA . THR A 1 86 ? -1.846 -8.668 23.098 1.00 97.06 86 THR A CA 1
ATOM 683 C C . THR A 1 86 ? -3.019 -7.704 23.010 1.00 97.06 86 THR A C 1
ATOM 685 O O . THR A 1 86 ? -3.127 -6.762 23.798 1.00 97.06 86 THR A O 1
ATOM 688 N N . LEU A 1 87 ? -3.888 -7.936 22.027 1.00 98.06 87 LEU A N 1
ATOM 689 C CA . LEU A 1 87 ? -5.097 -7.155 21.804 1.00 98.06 87 LEU A CA 1
ATOM 690 C C . LEU A 1 87 ? -6.325 -8.004 22.108 1.00 98.06 87 LEU A C 1
ATOM 692 O O . LEU A 1 87 ? -6.397 -9.168 21.711 1.00 98.06 87 LEU A O 1
ATOM 696 N N . LYS A 1 88 ? -7.320 -7.393 22.745 1.00 97.06 88 LYS A N 1
ATOM 697 C CA . LYS A 1 88 ? -8.615 -8.013 23.029 1.00 97.06 88 LYS A CA 1
ATOM 698 C C . LYS A 1 88 ? -9.749 -7.239 22.385 1.00 97.06 88 LYS A C 1
ATOM 700 O O . LYS A 1 88 ? -9.728 -6.011 22.334 1.00 97.06 88 LYS A O 1
ATOM 705 N N . VAL A 1 89 ? -10.769 -7.969 21.948 1.00 98.00 89 VAL A N 1
ATOM 706 C CA . VAL A 1 89 ? -12.009 -7.388 21.430 1.00 98.00 89 VAL A CA 1
ATOM 707 C C . VAL A 1 89 ? -13.050 -7.372 22.537 1.00 98.00 89 VAL A C 1
ATOM 709 O O . VAL A 1 89 ? -13.322 -8.402 23.153 1.00 98.00 89 VAL A O 1
ATOM 712 N N . THR A 1 90 ? -13.671 -6.222 22.757 1.00 96.81 90 THR A N 1
ATOM 713 C CA . THR A 1 90 ? -14.910 -6.101 23.525 1.00 96.81 90 THR A CA 1
ATOM 714 C C . THR A 1 90 ? -16.050 -5.776 22.567 1.00 96.81 90 THR A C 1
ATOM 716 O O . THR A 1 90 ? -15.847 -5.175 21.513 1.00 96.81 90 THR A O 1
ATOM 719 N N . THR A 1 91 ? -17.261 -6.215 22.899 1.00 96.19 91 THR A N 1
ATOM 720 C CA . THR A 1 91 ? -18.462 -5.890 22.121 1.00 96.19 91 THR A CA 1
ATOM 721 C C . THR A 1 91 ? -19.504 -5.268 23.034 1.00 96.19 91 THR A C 1
ATOM 723 O O . THR A 1 91 ? -19.564 -5.574 24.225 1.00 96.19 91 THR A O 1
ATOM 726 N N . GLY A 1 92 ? -20.313 -4.377 22.478 1.00 91.69 92 GLY A N 1
ATOM 727 C CA . GLY A 1 92 ? -21.363 -3.671 23.189 1.00 91.69 92 GLY A CA 1
ATOM 728 C C . GLY A 1 92 ? -22.594 -3.509 22.314 1.00 91.69 92 GLY A C 1
ATOM 729 O O . GLY A 1 92 ? -22.520 -3.476 21.086 1.00 91.69 92 GLY A O 1
ATOM 730 N N . VAL A 1 93 ? -23.750 -3.412 22.963 1.00 90.31 93 VAL A N 1
ATOM 731 C CA . VAL A 1 93 ? -24.989 -2.987 22.315 1.00 90.31 93 VAL A CA 1
ATOM 732 C C . VAL A 1 93 ? -25.592 -1.880 23.162 1.00 90.31 93 VAL A C 1
ATOM 734 O O . VAL A 1 93 ? -25.934 -2.104 24.322 1.00 90.31 93 VAL A O 1
ATOM 737 N N . LYS A 1 94 ? -25.724 -0.684 22.590 1.00 86.62 94 LYS A N 1
ATOM 738 C CA . LYS A 1 94 ? -26.356 0.467 23.246 1.00 86.62 94 LYS A CA 1
ATOM 739 C C . LYS A 1 94 ? -27.412 1.041 22.316 1.00 86.62 94 LYS A C 1
ATOM 741 O O . LYS A 1 94 ? -27.108 1.328 21.167 1.00 86.62 94 LYS A O 1
ATOM 746 N N . ASN A 1 95 ? -28.645 1.213 22.798 1.00 85.69 95 ASN A N 1
ATOM 747 C CA . ASN A 1 95 ? -29.765 1.732 21.995 1.00 85.69 95 ASN A CA 1
ATOM 748 C C . ASN A 1 95 ? -29.932 0.989 20.648 1.00 85.69 95 ASN A C 1
ATOM 750 O O . ASN A 1 95 ? -30.049 1.614 19.595 1.00 85.69 95 ASN A O 1
ATOM 754 N N . ASP A 1 96 ? -29.863 -0.348 20.680 1.00 84.81 96 ASP A N 1
ATOM 755 C CA . ASP A 1 96 ? -29.877 -1.229 19.498 1.00 84.81 96 ASP A CA 1
ATOM 756 C C . ASP A 1 96 ? -28.771 -0.962 18.451 1.00 84.81 96 ASP A C 1
ATOM 758 O O . ASP A 1 96 ? -28.871 -1.406 17.307 1.00 84.81 96 ASP A O 1
ATOM 762 N N . VAL A 1 97 ? -27.693 -0.267 18.829 1.00 85.81 97 VAL A N 1
ATOM 763 C CA . VAL A 1 97 ? -26.474 -0.098 18.024 1.00 85.81 97 VAL A CA 1
ATOM 764 C C . VAL A 1 97 ? -25.430 -1.098 18.514 1.00 85.81 97 VAL A C 1
ATOM 766 O O . VAL A 1 97 ? -24.982 -1.007 19.657 1.00 85.81 97 VAL A O 1
ATOM 769 N N . PHE A 1 98 ? -25.038 -2.043 17.660 1.00 92.56 98 PHE A N 1
ATOM 770 C CA . PHE A 1 98 ? -23.845 -2.860 17.876 1.00 92.56 98 PHE A CA 1
ATOM 771 C C . PHE A 1 98 ? -22.570 -2.031 17.703 1.00 92.56 98 PHE A C 1
ATOM 773 O O . PHE A 1 98 ? -22.431 -1.304 16.719 1.00 92.56 98 PHE A O 1
ATOM 780 N N . SER A 1 99 ? -21.626 -2.218 18.618 1.00 95.88 99 SER A N 1
ATOM 781 C CA . SER A 1 99 ? -20.250 -1.757 18.491 1.00 95.88 99 SER A CA 1
ATOM 782 C C . SER A 1 99 ? -19.278 -2.826 18.987 1.00 95.88 99 SER A C 1
ATOM 784 O O . SER A 1 99 ? -19.602 -3.675 19.820 1.00 95.88 99 SER A O 1
ATOM 786 N N . PHE A 1 100 ? -18.056 -2.767 18.483 1.00 97.62 100 PHE A N 1
ATOM 787 C CA . PHE A 1 100 ? -16.897 -3.437 19.051 1.00 97.62 100 PHE A CA 1
ATOM 788 C C . PHE A 1 100 ? -15.762 -2.439 19.273 1.00 97.62 100 PHE A C 1
ATOM 790 O O . PHE A 1 100 ? -15.643 -1.448 18.544 1.00 97.62 100 PHE A O 1
ATOM 797 N N . ALA A 1 101 ? -14.930 -2.730 20.263 1.00 98.38 101 ALA A N 1
ATOM 798 C CA . ALA A 1 101 ? -13.709 -1.996 20.529 1.00 98.38 101 ALA A CA 1
ATOM 799 C C . ALA A 1 101 ? -12.528 -2.960 20.676 1.00 98.38 101 ALA A C 1
ATOM 801 O O . ALA A 1 101 ? -12.683 -4.095 21.132 1.00 98.38 101 ALA A O 1
ATOM 802 N N . VAL A 1 102 ? -11.347 -2.515 20.259 1.00 98.62 102 VAL A N 1
ATOM 803 C CA . VAL A 1 102 ? -10.088 -3.244 20.398 1.00 98.62 102 VAL A CA 1
ATOM 804 C C . VAL A 1 102 ? -9.243 -2.537 21.442 1.00 98.62 102 VAL A C 1
ATOM 806 O O . VAL A 1 102 ? -8.982 -1.338 21.336 1.00 98.62 102 VAL A O 1
ATOM 809 N N . HIS A 1 103 ? -8.807 -3.293 22.443 1.00 98.38 103 HIS A N 1
ATOM 810 C CA . HIS A 1 103 ? -8.009 -2.781 23.546 1.00 98.38 103 HIS A CA 1
ATOM 811 C C . HIS A 1 103 ? -6.665 -3.482 23.611 1.00 98.38 103 HIS A C 1
ATOM 813 O O . HIS A 1 103 ? -6.591 -4.705 23.472 1.00 98.38 103 HIS A O 1
ATOM 819 N N . ARG A 1 104 ? -5.628 -2.712 23.918 1.00 97.81 104 ARG A N 1
ATOM 820 C CA . ARG A 1 104 ? -4.338 -3.234 24.351 1.00 97.81 104 ARG A CA 1
ATOM 821 C C . ARG A 1 104 ? -4.469 -3.789 25.765 1.00 97.81 104 ARG A C 1
ATOM 823 O O . ARG A 1 104 ? -4.998 -3.121 26.652 1.00 97.81 104 ARG A O 1
ATOM 830 N N . GLU A 1 105 ? -4.035 -5.026 25.987 1.00 96.62 105 GLU A N 1
ATOM 831 C CA . GLU A 1 105 ? -4.196 -5.672 27.295 1.00 96.62 105 GLU A CA 1
ATOM 832 C C . GLU A 1 105 ? -3.273 -5.096 28.370 1.00 96.62 105 GLU A C 1
ATOM 834 O O . GLU A 1 105 ? -3.710 -4.954 29.510 1.00 96.62 105 GLU A O 1
ATOM 839 N N . SER A 1 106 ? -2.039 -4.738 28.007 1.00 96.12 106 SER A N 1
ATOM 840 C CA . SER A 1 106 ? -1.014 -4.238 28.933 1.00 96.12 106 SER A CA 1
ATOM 841 C C . SER A 1 106 ? -1.396 -2.898 29.567 1.00 96.12 106 SER A C 1
ATOM 843 O O . SER A 1 106 ? -1.243 -2.722 30.774 1.00 96.12 106 SER A O 1
ATOM 845 N N . THR A 1 107 ? -1.936 -1.968 28.774 1.00 95.88 107 THR A N 1
ATOM 846 C CA . THR A 1 107 ? -2.267 -0.604 29.221 1.00 95.88 107 THR A CA 1
ATOM 847 C C . THR A 1 107 ? -3.762 -0.371 29.424 1.00 95.88 107 THR A C 1
ATOM 849 O O . THR A 1 107 ? -4.161 0.606 30.052 1.00 95.88 107 THR A O 1
ATOM 852 N N . GLY A 1 108 ? -4.615 -1.251 28.890 1.00 95.19 108 GLY A N 1
ATOM 853 C CA . GLY A 1 108 ? -6.063 -1.042 28.827 1.00 95.19 108 GLY A CA 1
ATOM 854 C C . GLY A 1 108 ? -6.497 0.004 27.790 1.00 95.19 108 GLY A C 1
ATOM 855 O O . GLY A 1 108 ? -7.700 0.239 27.643 1.00 95.19 108 GLY A O 1
ATOM 856 N N . GLY A 1 109 ? -5.550 0.611 27.064 1.00 95.25 109 GLY A N 1
ATOM 857 C CA . GLY A 1 109 ? -5.806 1.623 26.043 1.00 95.25 109 GLY A CA 1
ATOM 858 C C . GLY A 1 109 ? -6.693 1.095 24.915 1.00 95.25 109 GLY A C 1
ATOM 859 O O . GLY A 1 109 ? -6.562 -0.051 24.485 1.00 95.25 109 GLY A O 1
ATOM 860 N N . CYS A 1 110 ? -7.625 1.924 24.446 1.00 97.44 110 CYS A N 1
ATOM 861 C CA . CYS A 1 110 ? -8.521 1.590 23.342 1.00 97.44 110 CYS A CA 1
ATOM 862 C C . CYS A 1 110 ? -7.932 2.086 22.017 1.00 97.44 110 CYS A C 1
ATOM 864 O O . CYS A 1 110 ? -7.787 3.291 21.836 1.00 97.44 110 CYS A O 1
ATOM 866 N N . ILE A 1 111 ? -7.618 1.172 21.096 1.00 97.81 111 ILE A N 1
ATOM 867 C CA . ILE A 1 111 ? -6.943 1.490 19.825 1.00 97.81 111 ILE A CA 1
ATOM 868 C C . ILE A 1 111 ? -7.900 1.578 18.630 1.00 97.81 111 ILE A C 1
ATOM 870 O O . ILE A 1 111 ? -7.546 2.106 17.580 1.00 97.81 111 ILE A O 1
ATOM 874 N N . PHE A 1 112 ? -9.118 1.058 18.780 1.00 98.38 112 PHE A N 1
ATOM 875 C CA . PHE A 1 112 ? -10.161 1.086 17.757 1.00 98.38 112 PHE A CA 1
ATOM 876 C C . PHE A 1 112 ? -11.514 0.996 18.459 1.00 98.38 112 PHE A C 1
ATOM 878 O O . PHE A 1 112 ? -11.758 0.003 19.137 1.00 98.38 112 PHE A O 1
ATOM 885 N N . ASP A 1 113 ? -12.383 1.997 18.339 1.00 97.88 113 ASP A N 1
ATOM 886 C CA . ASP A 1 113 ? -13.706 2.005 18.974 1.00 97.88 113 ASP A CA 1
ATOM 887 C C . ASP A 1 113 ? -14.810 2.412 17.998 1.00 97.88 113 ASP A C 1
ATOM 889 O O . ASP A 1 113 ? -14.929 3.571 17.604 1.00 97.88 113 ASP A O 1
ATOM 893 N N . THR A 1 114 ? -15.683 1.465 17.668 1.00 97.56 114 THR A N 1
ATOM 894 C CA . THR A 1 114 ? -16.808 1.685 16.746 1.00 97.56 114 THR A CA 1
ATOM 895 C C . THR A 1 114 ? -18.079 2.197 17.433 1.00 97.56 114 THR A C 1
ATOM 897 O O . THR A 1 114 ? -19.142 2.247 16.814 1.00 97.56 114 THR A O 1
ATOM 900 N N . SER A 1 115 ? -18.009 2.602 18.707 1.00 95.06 115 SER A N 1
ATOM 901 C CA . SER A 1 115 ? -19.150 3.118 19.482 1.00 95.06 115 SER A CA 1
ATOM 902 C C . SER A 1 115 ? -19.779 4.394 18.911 1.00 95.06 115 SER A C 1
ATOM 904 O O . SER A 1 115 ? -20.951 4.672 19.181 1.00 95.06 115 SER A O 1
ATOM 906 N N . ILE A 1 116 ? -19.054 5.123 18.052 1.00 92.50 116 ILE A N 1
ATOM 907 C CA . ILE A 1 116 ? -19.602 6.222 17.242 1.00 92.50 116 ILE A CA 1
ATOM 908 C C . ILE A 1 116 ? -20.795 5.764 16.377 1.00 92.50 116 ILE A C 1
ATOM 910 O O . ILE A 1 116 ? -21.675 6.562 16.032 1.00 92.50 116 ILE A O 1
ATOM 914 N N . GLY A 1 117 ? -20.872 4.462 16.087 1.00 90.31 117 GLY A N 1
ATOM 915 C CA . GLY A 1 117 ? -21.851 3.838 15.213 1.00 90.31 117 GLY A CA 1
ATOM 916 C C . GLY A 1 117 ? -21.409 3.938 13.759 1.00 90.31 117 GLY A C 1
ATOM 917 O O . GLY A 1 117 ? -20.228 4.006 13.444 1.00 90.31 117 GLY A O 1
ATOM 918 N N . GLY A 1 118 ? -22.366 3.953 12.838 1.00 86.31 118 GLY A N 1
ATOM 919 C CA . GLY A 1 118 ? -22.039 4.194 11.431 1.00 86.31 118 GLY A CA 1
ATOM 920 C C . GLY A 1 118 ? -21.815 2.940 10.589 1.00 86.31 118 GLY A C 1
ATOM 921 O O . GLY A 1 118 ? -21.528 3.087 9.402 1.00 86.31 118 GLY A O 1
ATOM 922 N N . LEU A 1 119 ? -21.987 1.742 11.164 1.00 93.56 119 LEU A N 1
ATOM 923 C CA . LEU A 1 119 ? -21.908 0.487 10.420 1.00 93.56 119 LEU A CA 1
ATOM 924 C C . LEU A 1 119 ? -23.073 0.378 9.426 1.00 93.56 119 LEU A C 1
ATOM 926 O O . LEU A 1 119 ? -24.225 0.207 9.826 1.00 93.56 119 LEU A O 1
ATOM 930 N N . ILE A 1 120 ? -22.754 0.449 8.136 1.00 94.31 120 ILE A N 1
ATOM 931 C CA . ILE A 1 120 ? -23.654 0.117 7.025 1.00 94.31 120 ILE A CA 1
ATOM 932 C C . ILE A 1 120 ? -23.073 -1.085 6.303 1.00 94.31 120 ILE A C 1
ATOM 934 O O . ILE A 1 120 ? -21.860 -1.157 6.108 1.00 94.31 120 ILE A O 1
ATOM 938 N N . PHE A 1 121 ? -23.937 -2.002 5.879 1.00 95.38 121 PHE A N 1
ATOM 939 C CA . PHE A 1 121 ? -23.520 -3.151 5.093 1.00 95.38 121 PHE A CA 1
ATOM 940 C C . PHE A 1 121 ? -24.573 -3.462 4.025 1.00 95.38 121 PHE A C 1
ATOM 942 O O . PHE A 1 121 ? -25.593 -4.086 4.314 1.00 95.38 121 PHE A O 1
ATOM 949 N N . SER A 1 122 ? -24.321 -3.029 2.792 1.00 94.75 122 SER A N 1
ATOM 950 C CA . SER A 1 122 ? -25.097 -3.378 1.600 1.00 94.75 122 SER A CA 1
ATOM 951 C C . SER A 1 122 ? -24.208 -4.063 0.556 1.00 94.75 122 SER A C 1
ATOM 953 O O . SER A 1 122 ? -23.006 -4.250 0.763 1.00 94.75 122 SER A O 1
ATOM 955 N N . ASP A 1 123 ? -24.789 -4.471 -0.574 1.00 93.81 123 ASP A N 1
ATOM 956 C CA . ASP A 1 123 ? -24.034 -5.138 -1.639 1.00 93.81 123 ASP A CA 1
ATOM 957 C C . ASP A 1 123 ? -22.918 -4.254 -2.229 1.00 93.81 123 ASP A C 1
ATOM 959 O O . ASP A 1 123 ? -21.816 -4.743 -2.482 1.00 93.81 123 ASP A O 1
ATOM 963 N N . LYS A 1 124 ? -23.188 -2.953 -2.399 1.00 92.56 124 LYS A N 1
ATOM 964 C CA . LYS A 1 124 ? -22.290 -1.991 -3.067 1.00 92.56 124 LYS A CA 1
ATOM 965 C C . LYS A 1 124 ? -21.913 -0.791 -2.205 1.00 92.56 124 LYS A C 1
ATOM 967 O O . LYS A 1 124 ? -21.361 0.180 -2.714 1.00 92.56 124 LYS A O 1
ATOM 972 N N . PHE A 1 125 ? -22.216 -0.842 -0.912 1.00 95.62 125 PHE A N 1
ATOM 973 C CA . PHE A 1 125 ? -21.783 0.171 0.032 1.00 95.62 125 PHE A CA 1
ATOM 974 C C . PHE A 1 125 ? -21.643 -0.400 1.437 1.00 95.62 125 PHE A C 1
ATOM 976 O O . PHE A 1 125 ? -22.605 -0.832 2.073 1.00 95.62 125 PHE A O 1
ATOM 983 N N . ILE A 1 126 ? -20.417 -0.372 1.935 1.00 96.56 126 ILE A N 1
ATOM 984 C CA . ILE A 1 126 ? -20.083 -0.790 3.287 1.00 96.56 126 ILE A CA 1
ATOM 985 C C . ILE A 1 126 ? -19.380 0.382 3.952 1.00 96.56 126 ILE A C 1
ATOM 987 O O . ILE A 1 126 ? -18.480 0.973 3.360 1.00 96.56 126 ILE A O 1
ATOM 991 N N . GLN A 1 127 ? -19.787 0.716 5.174 1.00 96.56 127 GLN A N 1
ATOM 992 C CA . GLN A 1 127 ? -19.178 1.778 5.968 1.00 96.56 127 GLN A CA 1
ATOM 993 C C . GLN A 1 127 ? -18.868 1.265 7.368 1.00 96.56 127 GLN A C 1
ATOM 995 O O . GLN A 1 127 ? -19.694 0.585 7.971 1.00 96.56 127 GLN A O 1
ATOM 1000 N N . LEU A 1 128 ? -17.714 1.648 7.902 1.00 96.50 128 LEU A N 1
ATOM 1001 C CA . LEU A 1 128 ? -17.324 1.440 9.290 1.00 96.50 128 LEU A CA 1
ATOM 1002 C C . LEU A 1 128 ? -16.702 2.735 9.811 1.00 96.50 128 LEU A C 1
ATOM 1004 O O . LEU A 1 128 ? -15.851 3.309 9.140 1.00 96.50 128 LEU A O 1
ATOM 1008 N N . ALA A 1 129 ? -17.106 3.196 10.991 1.00 96.75 129 ALA A N 1
ATOM 1009 C CA . ALA A 1 129 ? -16.487 4.349 11.635 1.00 96.75 129 ALA A CA 1
ATOM 1010 C C . ALA A 1 129 ? -15.897 3.948 12.988 1.00 96.75 129 ALA A C 1
ATOM 1012 O O . ALA A 1 129 ? -16.453 3.097 13.682 1.00 96.75 129 ALA A O 1
ATOM 1013 N N . THR A 1 130 ? -14.766 4.553 13.342 1.00 97.56 130 THR A N 1
ATOM 1014 C CA . THR A 1 130 ? -14.036 4.280 14.581 1.00 97.56 130 THR A CA 1
ATOM 1015 C C . THR A 1 130 ? -13.462 5.561 15.174 1.00 97.56 130 THR A C 1
ATOM 1017 O O . THR A 1 130 ? -13.001 6.429 14.435 1.00 97.56 130 THR A O 1
ATOM 1020 N N . TYR A 1 131 ? -13.425 5.661 16.500 1.00 97.31 131 TYR A N 1
ATOM 1021 C CA . TYR A 1 131 ? -12.501 6.556 17.192 1.00 97.31 131 TYR A CA 1
ATOM 1022 C C . TYR A 1 131 ? -11.087 5.972 17.169 1.00 97.31 131 TYR A C 1
ATOM 1024 O O . TYR A 1 131 ? -10.908 4.750 17.127 1.00 97.31 131 TYR A O 1
ATOM 1032 N N . LEU A 1 132 ? -10.095 6.858 17.174 1.00 96.31 132 LEU A N 1
ATOM 1033 C CA . LEU A 1 132 ? -8.673 6.525 17.176 1.00 96.31 132 LEU A CA 1
ATOM 1034 C C . LEU A 1 132 ? -8.020 6.988 18.490 1.00 96.31 132 LEU A C 1
ATOM 1036 O O . LEU A 1 132 ? -8.480 7.961 19.088 1.00 96.31 132 LEU A O 1
ATOM 1040 N N . PRO A 1 133 ? -6.937 6.334 18.948 1.00 95.38 133 PRO A N 1
ATOM 1041 C CA . PRO A 1 133 ? -6.299 6.670 20.223 1.00 95.38 133 PRO A CA 1
ATOM 1042 C C . PRO A 1 133 ? -5.500 7.977 20.182 1.00 95.38 133 PRO A C 1
ATOM 1044 O O . PRO A 1 133 ? -5.171 8.530 21.229 1.00 95.38 133 PRO A O 1
ATOM 1047 N N . SER A 1 134 ? -5.129 8.454 18.992 1.00 93.81 134 SER A N 1
ATOM 1048 C CA . SER A 1 134 ? -4.348 9.678 18.808 1.00 93.81 134 SER A CA 1
ATOM 1049 C C . SER A 1 134 ? -4.530 10.246 17.395 1.00 93.81 134 SER A C 1
ATOM 1051 O O . SER A 1 134 ? -5.268 9.703 16.575 1.00 93.81 134 SER A O 1
ATOM 1053 N N . GLU A 1 135 ? -3.822 11.334 17.094 1.00 90.88 135 GLU A N 1
ATOM 1054 C CA . GLU A 1 135 ? -3.750 11.929 15.755 1.00 90.88 135 GLU A CA 1
ATOM 1055 C C . GLU A 1 135 ? -2.517 11.464 14.951 1.00 90.88 135 GLU A C 1
ATOM 1057 O O . GLU A 1 135 ? -2.292 11.894 13.824 1.00 90.88 135 GLU A O 1
ATOM 1062 N N . ALA A 1 136 ? -1.649 10.625 15.520 1.00 92.69 136 ALA A N 1
ATOM 1063 C CA . ALA A 1 136 ? -0.375 10.229 14.920 1.00 92.69 136 ALA A CA 1
ATOM 1064 C C . ALA A 1 136 ? -0.515 8.999 14.010 1.00 92.69 136 ALA A C 1
ATOM 1066 O O . ALA A 1 136 ? -0.054 7.914 14.355 1.00 92.69 136 ALA A O 1
ATOM 1067 N N . MET A 1 137 ? -1.156 9.190 12.853 1.00 93.31 137 MET A N 1
ATOM 1068 C CA . MET A 1 137 ? -1.393 8.157 11.838 1.00 93.31 137 MET A CA 1
ATOM 1069 C C . MET A 1 137 ? -0.451 8.281 10.628 1.00 93.31 137 MET A C 1
ATOM 1071 O O . MET A 1 137 ? -0.131 9.387 10.185 1.00 93.31 137 MET A O 1
ATOM 1075 N N . TYR A 1 138 ? -0.050 7.134 10.079 1.00 94.69 138 TYR A N 1
ATOM 1076 C CA . TYR A 1 138 ? 0.874 6.958 8.954 1.00 94.69 138 TYR A CA 1
ATOM 1077 C C . TYR A 1 138 ? 0.354 5.844 8.028 1.00 94.69 138 TYR A C 1
ATOM 1079 O O . TYR A 1 138 ? -0.256 4.896 8.513 1.00 94.69 138 TYR A O 1
ATOM 1087 N N . GLY A 1 139 ? 0.613 5.904 6.718 1.00 94.00 139 GLY A N 1
ATOM 1088 C CA . GLY A 1 139 ? 0.178 4.873 5.755 1.00 94.00 139 GLY A CA 1
ATOM 1089 C C . GLY A 1 139 ? -0.917 5.361 4.804 1.00 94.00 139 GLY A C 1
ATOM 1090 O O . GLY A 1 139 ? -0.886 6.523 4.423 1.00 94.00 139 GLY A O 1
ATOM 1091 N N . LEU A 1 140 ? -1.853 4.484 4.418 1.00 91.56 140 LEU A N 1
ATOM 1092 C CA . LEU A 1 140 ? -2.944 4.730 3.451 1.00 91.56 140 LEU A CA 1
ATOM 1093 C C . LEU A 1 140 ? -2.478 5.132 2.036 1.00 91.56 140 LEU A C 1
ATOM 1095 O O . LEU A 1 140 ? -3.034 6.028 1.400 1.00 91.56 140 LEU A O 1
ATOM 1099 N N . GLY A 1 141 ? -1.442 4.458 1.535 1.00 86.62 141 GLY A N 1
ATOM 1100 C CA . GLY A 1 141 ? -0.969 4.645 0.162 1.00 86.62 141 GLY A CA 1
ATOM 1101 C C . GLY A 1 141 ? -1.921 4.052 -0.895 1.00 86.62 141 GLY A C 1
ATOM 1102 O O . GLY A 1 141 ? -2.751 3.210 -0.583 1.00 86.62 141 GLY A O 1
ATOM 1103 N N . GLU A 1 142 ? -1.841 4.439 -2.165 1.00 94.62 142 GLU A N 1
ATOM 1104 C CA . GLU A 1 142 ? -0.915 5.428 -2.712 1.00 94.62 142 GLU A CA 1
ATOM 1105 C C . GLU A 1 142 ? -1.617 6.772 -2.964 1.00 94.62 142 GLU A C 1
ATOM 1107 O O . GLU A 1 142 ? -2.528 6.884 -3.782 1.00 94.62 142 GLU A O 1
ATOM 1112 N N . ASN A 1 143 ? -1.174 7.794 -2.236 1.00 91.75 143 ASN A N 1
ATOM 1113 C CA . ASN A 1 143 ? -1.650 9.173 -2.295 1.00 91.75 143 ASN A CA 1
ATOM 1114 C C . ASN A 1 143 ? -0.454 10.100 -2.005 1.00 91.75 143 ASN A C 1
ATOM 1116 O O . ASN A 1 143 ? 0.470 9.715 -1.281 1.00 91.75 143 ASN A O 1
ATOM 1120 N N . VAL A 1 144 ? -0.465 11.335 -2.523 1.00 91.69 144 VAL A N 1
ATOM 1121 C CA . VAL A 1 144 ? 0.546 12.338 -2.144 1.00 91.69 144 VAL A CA 1
ATOM 1122 C C . VAL A 1 144 ? 0.150 12.993 -0.824 1.00 91.69 144 VAL A C 1
ATOM 1124 O O . VAL A 1 144 ? -0.742 13.841 -0.776 1.00 91.69 144 VAL A O 1
ATOM 1127 N N . HIS A 1 145 ? 0.839 12.626 0.253 1.00 87.94 145 HIS A N 1
ATOM 1128 C CA . HIS A 1 145 ? 0.657 13.253 1.561 1.00 87.94 145 HIS A CA 1
ATOM 1129 C C . HIS A 1 145 ? 1.611 14.447 1.732 1.00 87.94 145 HIS A C 1
ATOM 1131 O O . HIS A 1 145 ? 2.795 14.318 1.416 1.00 87.94 145 HIS A O 1
ATOM 1137 N N . PRO A 1 146 ? 1.150 15.602 2.257 1.00 84.69 146 PRO A N 1
ATOM 1138 C CA . PRO A 1 146 ? 2.020 16.762 2.495 1.00 84.69 146 PRO A CA 1
ATOM 1139 C C . PRO A 1 146 ? 3.138 16.497 3.513 1.00 84.69 146 PRO A C 1
ATOM 1141 O O . PRO A 1 146 ? 4.190 17.131 3.472 1.00 84.69 146 PRO A O 1
ATOM 1144 N N . THR A 1 147 ? 2.895 15.580 4.450 1.00 86.50 147 THR A N 1
ATOM 1145 C CA . THR A 1 147 ? 3.811 15.192 5.524 1.00 86.50 147 THR A CA 1
ATOM 1146 C C . THR A 1 147 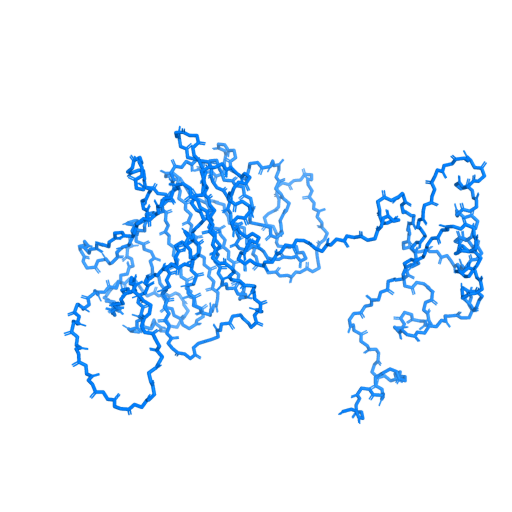? 3.765 13.682 5.736 1.00 86.50 147 THR A C 1
ATOM 1148 O O . THR A 1 147 ? 2.749 13.050 5.461 1.00 86.50 147 THR A O 1
ATOM 1151 N N . LEU A 1 148 ? 4.843 13.103 6.282 1.00 85.56 148 LEU A N 1
ATOM 1152 C CA . LEU A 1 148 ? 4.902 11.670 6.611 1.00 85.56 148 LEU A CA 1
ATOM 1153 C C . LEU A 1 148 ? 3.790 11.254 7.585 1.00 85.56 148 LEU A C 1
ATOM 1155 O O . LEU A 1 148 ? 3.117 10.248 7.374 1.00 85.56 148 LEU A O 1
ATOM 1159 N N . LYS A 1 149 ? 3.596 12.043 8.648 1.00 84.75 149 LYS A N 1
ATOM 1160 C CA . LYS A 1 149 ? 2.414 11.934 9.503 1.00 84.75 149 LYS A CA 1
ATOM 1161 C C . LYS A 1 149 ? 1.234 12.395 8.659 1.00 84.75 149 LYS A C 1
ATOM 1163 O O . LYS A 1 149 ? 1.125 13.592 8.393 1.00 84.75 149 LYS A O 1
ATOM 1168 N N . LEU A 1 150 ? 0.395 11.447 8.242 1.00 67.69 150 LEU A N 1
ATOM 1169 C CA . LEU A 1 150 ? -0.779 11.704 7.409 1.00 67.69 150 LEU A CA 1
ATOM 1170 C C . LEU A 1 150 ? -1.631 12.801 8.043 1.00 67.69 150 LEU A C 1
ATOM 1172 O O . LEU A 1 150 ? -2.113 13.690 7.357 1.00 67.69 150 LEU A O 1
ATOM 1176 N N . CYS A 1 151 ? -1.731 12.778 9.374 1.00 56.72 151 CYS A N 1
ATOM 1177 C CA . CYS A 1 151 ? -2.566 13.700 10.118 1.00 56.72 151 CYS A CA 1
ATOM 1178 C C . CYS A 1 151 ? -1.773 14.563 11.099 1.00 56.72 151 CYS A C 1
ATOM 1180 O O . CYS A 1 151 ? -1.862 14.389 12.311 1.00 56.72 151 CYS A O 1
ATOM 1182 N N . SER A 1 152 ? -0.986 15.527 10.614 1.00 50.38 152 SER A N 1
ATOM 1183 C CA . SER A 1 152 ? -0.690 16.688 11.472 1.00 50.38 152 SER A CA 1
ATOM 1184 C C . SER A 1 152 ? -2.009 17.413 11.808 1.00 50.38 152 SER A C 1
ATOM 1186 O O . SER A 1 152 ? -2.996 17.216 11.102 1.00 50.38 152 SER A O 1
ATOM 1188 N N . GLN A 1 153 ? -2.047 18.207 12.887 1.00 48.94 153 GLN A N 1
ATOM 1189 C CA . GLN A 1 153 ? -3.233 18.822 13.534 1.00 48.94 153 GLN A CA 1
ATOM 1190 C C . GLN A 1 153 ? -4.333 19.411 12.610 1.00 48.94 153 GLN A C 1
ATOM 1192 O O . GLN A 1 153 ? -5.433 19.692 13.068 1.00 48.94 153 GLN A O 1
ATOM 1197 N N . HIS A 1 154 ? -4.067 19.603 11.317 1.00 52.16 154 HIS A N 1
ATOM 1198 C CA . HIS A 1 154 ? -4.987 20.146 10.317 1.00 52.16 154 HIS A CA 1
ATOM 1199 C C . HIS A 1 154 ? -5.940 19.100 9.699 1.00 52.16 154 HIS A C 1
ATOM 1201 O O . HIS A 1 154 ? -7.009 19.473 9.220 1.00 52.16 154 HIS A O 1
ATOM 1207 N N . ASP A 1 155 ? -5.607 17.805 9.722 1.00 57.44 155 ASP A N 1
ATOM 1208 C CA . ASP A 1 155 ? -6.389 16.763 9.023 1.00 57.44 155 ASP A CA 1
ATOM 1209 C C . ASP A 1 155 ? -7.489 16.136 9.888 1.00 57.44 155 ASP A C 1
ATOM 1211 O O . ASP A 1 155 ? -8.493 15.666 9.355 1.00 57.44 155 ASP A O 1
ATOM 1215 N N . PHE A 1 156 ? -7.330 16.167 11.215 1.00 62.34 156 PHE A N 1
ATOM 1216 C CA . PHE A 1 156 ? -8.397 15.853 12.173 1.00 62.34 156 PHE A CA 1
ATOM 1217 C C . PHE A 1 156 ? -9.167 17.099 12.628 1.00 62.34 156 PHE A C 1
ATOM 1219 O O . PHE A 1 156 ? -10.215 16.966 13.249 1.00 62.34 156 PHE A O 1
ATOM 1226 N N . ALA A 1 157 ? -8.715 18.311 12.282 1.00 63.81 157 ALA A N 1
ATOM 1227 C CA . ALA A 1 157 ? -9.494 19.531 12.507 1.00 63.81 157 ALA A CA 1
ATOM 1228 C C . ALA A 1 157 ? -10.738 19.618 11.597 1.00 63.81 157 ALA A C 1
ATOM 1230 O O . ALA A 1 157 ? -11.665 20.373 11.888 1.00 63.81 157 ALA A O 1
ATOM 1231 N N . GLY A 1 158 ? -10.779 18.841 10.510 1.00 78.31 158 GLY A N 1
ATOM 1232 C CA . GLY A 1 158 ? -11.895 18.789 9.569 1.00 78.31 158 GLY A CA 1
ATOM 1233 C C . GLY A 1 158 ? -12.155 17.383 9.033 1.00 78.31 158 GLY A C 1
ATOM 1234 O O . GLY A 1 158 ? -11.568 16.409 9.495 1.00 78.31 158 GLY A O 1
ATOM 1235 N N . TYR A 1 159 ? -13.055 17.290 8.052 1.00 88.62 159 TYR A N 1
ATOM 1236 C CA . TYR A 1 159 ? -13.312 16.050 7.323 1.00 88.62 159 TYR A CA 1
ATOM 1237 C C . TYR A 1 159 ? -12.429 15.994 6.080 1.00 88.62 159 TYR A C 1
ATOM 1239 O O . TYR A 1 159 ? -12.550 16.863 5.213 1.00 88.62 159 TYR A O 1
ATOM 1247 N N . ARG A 1 160 ? -11.566 14.981 5.966 1.00 89.75 160 ARG A N 1
ATOM 1248 C CA . ARG A 1 160 ? -10.737 14.785 4.770 1.00 89.75 160 ARG A CA 1
ATOM 1249 C C . ARG A 1 160 ? -10.821 13.361 4.269 1.00 89.75 160 ARG A C 1
ATOM 1251 O O . ARG A 1 160 ? -10.513 12.438 5.008 1.00 89.75 160 ARG A O 1
ATOM 1258 N N . THR A 1 161 ? -11.193 13.209 3.005 1.00 93.62 161 THR A N 1
ATOM 1259 C CA . THR A 1 161 ? -11.361 11.912 2.352 1.00 93.62 161 THR A CA 1
ATOM 1260 C C . THR A 1 161 ? -10.196 11.621 1.420 1.00 93.62 161 THR A C 1
ATOM 1262 O O . THR A 1 161 ? -9.877 12.450 0.576 1.00 93.62 161 THR A O 1
ATOM 1265 N N . TRP A 1 162 ? -9.613 10.433 1.542 1.00 93.62 162 TRP A N 1
ATOM 1266 C CA . TRP A 1 162 ? -8.581 9.897 0.659 1.00 93.62 162 TRP A CA 1
ATOM 1267 C C . TRP A 1 162 ? -9.146 8.706 -0.109 1.00 93.62 162 TRP A C 1
ATOM 1269 O O . TRP A 1 162 ? -9.613 7.743 0.504 1.00 93.62 162 TRP A O 1
ATOM 1279 N N . ALA A 1 163 ? -9.124 8.782 -1.438 1.00 95.25 163 ALA A N 1
ATOM 1280 C CA . ALA A 1 163 ? -9.591 7.710 -2.306 1.00 95.25 163 ALA A CA 1
ATOM 1281 C C . ALA A 1 163 ? -8.499 6.647 -2.499 1.00 95.25 163 ALA A C 1
ATOM 1283 O O . ALA A 1 163 ? -7.316 6.961 -2.636 1.00 95.25 163 ALA A O 1
ATOM 1284 N N . LEU A 1 164 ? -8.904 5.381 -2.531 1.00 95.94 164 LEU A N 1
ATOM 1285 C CA . LEU A 1 164 ? -8.051 4.219 -2.753 1.00 95.94 164 LEU A CA 1
ATOM 1286 C C . LEU A 1 164 ? -8.619 3.413 -3.924 1.00 95.94 164 LEU A C 1
ATOM 1288 O O . LEU A 1 164 ? -9.559 2.628 -3.770 1.00 95.94 164 LEU A O 1
ATOM 1292 N N . PHE A 1 165 ? -8.042 3.633 -5.104 1.00 97.44 165 PHE A N 1
ATOM 1293 C CA . PHE A 1 165 ? -8.347 2.901 -6.329 1.00 97.44 165 PHE A CA 1
ATOM 1294 C C . PHE A 1 165 ? -7.203 3.096 -7.329 1.00 97.44 165 PHE A C 1
ATOM 1296 O O . PHE A 1 165 ? -6.840 4.234 -7.606 1.00 97.44 165 PHE A O 1
ATOM 1303 N N . ALA A 1 166 ? -6.627 2.019 -7.861 1.00 97.56 166 ALA A N 1
ATOM 1304 C CA . ALA A 1 166 ? -5.491 2.119 -8.775 1.00 97.56 166 ALA A CA 1
ATOM 1305 C C . ALA A 1 166 ? -5.857 2.940 -10.025 1.00 97.56 166 ALA A C 1
ATOM 1307 O O . ALA A 1 166 ? -6.850 2.654 -10.699 1.00 97.56 166 ALA A O 1
ATOM 1308 N N . ARG A 1 167 ? -5.070 3.974 -10.319 1.00 97.25 167 ARG A N 1
ATOM 1309 C CA . ARG A 1 167 ? -5.274 4.894 -11.436 1.00 97.25 167 ARG A CA 1
ATOM 1310 C C . ARG A 1 167 ? -3.939 5.438 -11.931 1.00 97.25 167 ARG A C 1
ATOM 1312 O O . ARG A 1 167 ? -3.103 5.855 -11.140 1.00 97.25 167 ARG A O 1
ATOM 1319 N N . ASP A 1 168 ? -3.794 5.509 -13.248 1.00 97.19 168 ASP A N 1
ATOM 1320 C CA . ASP A 1 168 ? -2.720 6.276 -13.873 1.00 97.19 168 ASP A CA 1
ATO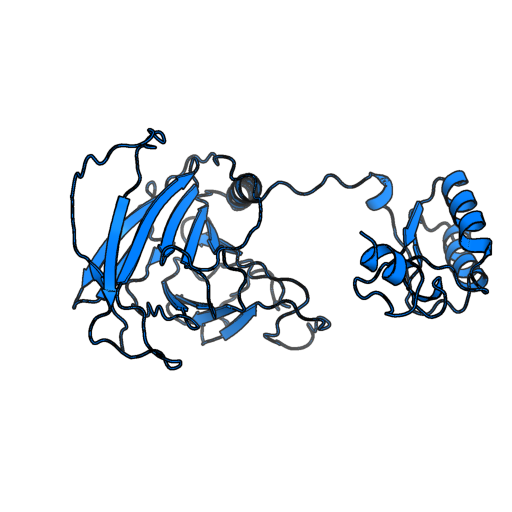M 1321 C C . ASP A 1 168 ? -2.969 7.783 -13.669 1.00 97.19 168 ASP A C 1
ATOM 1323 O O . ASP A 1 168 ? -3.820 8.401 -14.317 1.00 97.19 168 ASP A O 1
ATOM 1327 N N . GLU A 1 169 ? -2.295 8.346 -12.668 1.00 95.81 169 GLU A N 1
ATOM 1328 C CA . GLU A 1 169 ? -2.281 9.767 -12.329 1.00 95.81 169 GLU A CA 1
ATOM 1329 C C . GLU A 1 169 ? -0.907 10.115 -11.771 1.00 95.81 169 GLU A C 1
ATOM 1331 O O . GLU A 1 169 ? -0.422 9.472 -10.843 1.00 95.81 169 GLU A O 1
ATOM 1336 N N . PHE A 1 170 ? -0.290 11.167 -12.305 1.00 93.94 170 PHE A N 1
ATOM 1337 C CA . PHE A 1 170 ? 0.996 11.633 -11.803 1.00 93.94 170 PHE A CA 1
ATOM 1338 C C . PHE A 1 170 ? 0.865 12.292 -10.418 1.00 93.94 170 PHE A C 1
ATOM 1340 O O . PHE A 1 170 ? -0.086 13.042 -10.165 1.00 93.94 170 PHE A O 1
ATOM 1347 N N . PRO A 1 171 ? 1.835 12.077 -9.510 1.00 94.50 171 PRO A N 1
ATOM 1348 C CA . PRO A 1 171 ? 1.813 12.690 -8.192 1.00 94.50 171 PRO A CA 1
ATOM 1349 C C . PRO A 1 171 ? 2.023 14.208 -8.286 1.00 94.50 171 PRO A C 1
ATOM 1351 O O . PRO A 1 171 ? 2.935 14.693 -8.957 1.00 94.50 171 PRO A O 1
ATOM 1354 N N . VAL A 1 172 ? 1.205 14.972 -7.558 1.00 89.38 172 VAL A N 1
ATOM 1355 C CA . VAL A 1 172 ? 1.341 16.430 -7.421 1.00 89.38 172 VAL A CA 1
ATOM 1356 C C . VAL A 1 172 ? 1.456 16.792 -5.947 1.00 89.38 172 VAL A C 1
ATOM 1358 O O . VAL A 1 172 ? 0.514 16.587 -5.187 1.00 89.38 172 VAL A O 1
ATOM 1361 N N . SER A 1 173 ? 2.600 17.356 -5.554 1.00 88.38 173 SER A N 1
ATOM 1362 C CA . SER A 1 173 ? 2.902 17.754 -4.169 1.00 88.38 173 SER A CA 1
ATOM 1363 C C . SER A 1 173 ? 2.839 19.263 -3.917 1.00 88.38 173 SER A C 1
ATOM 1365 O O . SER A 1 173 ? 2.892 19.692 -2.768 1.00 88.38 173 SER A O 1
ATOM 1367 N N . SER A 1 174 ? 2.710 20.082 -4.966 1.00 87.38 174 SER A N 1
ATOM 1368 C CA . SER A 1 174 ? 2.661 21.549 -4.851 1.00 87.38 174 SER A CA 1
ATOM 1369 C C . SER A 1 174 ? 1.392 22.065 -4.169 1.00 87.38 174 SER A C 1
ATOM 1371 O O . SER A 1 174 ? 1.385 23.158 -3.608 1.00 87.38 174 SER A O 1
ATOM 1373 N N . THR A 1 175 ? 0.317 21.281 -4.209 1.00 85.06 175 THR A N 1
ATOM 1374 C CA . THR A 1 175 ? -0.968 21.570 -3.571 1.00 85.06 175 THR A CA 1
ATOM 1375 C C . THR A 1 175 ? -1.531 20.290 -2.984 1.00 85.06 175 THR A C 1
ATOM 1377 O O . THR A 1 175 ? -1.380 19.229 -3.590 1.00 85.06 175 THR A O 1
ATOM 1380 N N . LEU A 1 176 ? -2.247 20.386 -1.864 1.00 86.38 176 LEU A N 1
ATOM 1381 C CA . LEU A 1 176 ? -2.972 19.246 -1.314 1.00 86.38 176 LEU A CA 1
ATOM 1382 C C . LEU A 1 176 ? -4.035 18.762 -2.315 1.00 86.38 176 LEU A C 1
ATOM 1384 O O . LEU A 1 176 ? -5.032 19.443 -2.552 1.00 86.38 176 LEU A O 1
ATOM 1388 N N . ARG A 1 177 ? -3.828 17.564 -2.867 1.00 87.56 177 ARG A N 1
ATOM 1389 C CA . ARG A 1 177 ? -4.785 16.854 -3.720 1.00 87.56 177 ARG A CA 1
ATOM 1390 C C . ARG A 1 177 ? -5.032 15.473 -3.122 1.00 87.56 177 ARG A C 1
ATOM 1392 O O . ARG A 1 177 ? -4.118 14.662 -3.041 1.00 87.56 177 ARG A O 1
ATOM 1399 N N . THR A 1 178 ? -6.269 15.198 -2.726 1.00 89.81 178 THR A N 1
ATOM 1400 C CA . THR A 1 178 ? -6.688 13.898 -2.181 1.00 89.81 178 THR A CA 1
ATOM 1401 C C . THR A 1 178 ? -7.122 12.954 -3.306 1.00 89.81 178 THR A C 1
ATOM 1403 O O . THR A 1 178 ? -8.280 12.542 -3.379 1.00 89.81 178 THR A O 1
ATOM 1406 N N . ILE A 1 179 ? -6.213 12.702 -4.247 1.00 91.38 179 ILE A N 1
ATOM 1407 C CA . ILE A 1 179 ? -6.463 11.886 -5.440 1.00 91.38 179 ILE A CA 1
ATOM 1408 C C . ILE A 1 179 ? -5.753 10.541 -5.316 1.00 91.38 179 ILE A C 1
ATOM 1410 O O . ILE A 1 179 ? -4.597 10.480 -4.903 1.00 91.38 179 ILE A O 1
ATOM 1414 N N . ASN A 1 180 ? -6.436 9.489 -5.746 1.00 95.19 180 ASN A N 1
ATOM 1415 C CA . ASN A 1 180 ? -5.866 8.159 -5.873 1.00 95.19 180 ASN A CA 1
ATOM 1416 C C . ASN A 1 180 ? -4.824 8.095 -7.006 1.00 95.19 180 ASN A C 1
ATOM 1418 O O . ASN A 1 180 ? -5.027 8.694 -8.068 1.00 95.19 180 ASN A O 1
ATOM 1422 N N . LEU A 1 181 ? -3.739 7.353 -6.766 1.00 96.69 181 LEU A N 1
ATOM 1423 C CA . LEU A 1 181 ? -2.619 7.147 -7.692 1.00 96.69 181 LEU A CA 1
ATOM 1424 C C . LEU A 1 181 ? -2.537 5.675 -8.139 1.00 96.69 181 LEU A C 1
ATOM 1426 O O . LEU A 1 181 ? -3.555 4.984 -8.209 1.00 96.69 181 LEU A O 1
ATOM 1430 N N . TYR A 1 182 ? -1.338 5.190 -8.458 1.00 97.44 182 TYR A N 1
ATOM 1431 C CA . TYR A 1 182 ? -1.099 3.906 -9.116 1.00 97.44 182 TYR A CA 1
ATOM 1432 C C . TYR A 1 182 ? -1.465 2.699 -8.243 1.00 97.44 182 TYR A C 1
ATOM 1434 O O . TYR A 1 182 ? -1.995 1.707 -8.744 1.00 97.44 182 TYR A O 1
ATOM 1442 N N . GLY A 1 183 ? -1.192 2.780 -6.941 1.00 96.38 183 GLY A N 1
ATOM 1443 C CA . GLY A 1 183 ? -1.381 1.702 -5.978 1.00 96.38 183 GLY A CA 1
ATOM 1444 C C . GLY A 1 183 ? -2.503 1.921 -4.963 1.00 96.38 183 GLY A C 1
ATOM 1445 O O . GLY A 1 183 ? -3.075 3.000 -4.801 1.00 96.38 183 GLY A O 1
ATOM 1446 N N . MET A 1 184 ? -2.800 0.854 -4.221 1.00 94.75 184 MET A N 1
ATOM 1447 C CA . MET A 1 184 ? -3.823 0.842 -3.182 1.00 94.75 184 MET A CA 1
ATOM 1448 C C . MET A 1 184 ? -3.381 -0.051 -2.016 1.00 94.75 184 MET A C 1
ATOM 1450 O O . MET A 1 184 ? -3.209 -1.256 -2.166 1.00 94.75 184 MET A O 1
ATOM 1454 N N . HIS A 1 185 ? -3.205 0.549 -0.842 1.00 96.06 185 HIS A N 1
ATOM 1455 C CA . HIS A 1 185 ? -2.709 -0.074 0.382 1.00 96.06 185 HIS A CA 1
ATOM 1456 C C . HIS A 1 185 ? -3.558 0.389 1.573 1.00 96.06 185 HIS A C 1
ATOM 1458 O O . HIS A 1 185 ? -3.257 1.387 2.228 1.00 96.06 185 HIS A O 1
ATOM 1464 N N . ALA A 1 186 ? -4.614 -0.369 1.886 1.00 96.69 186 ALA A N 1
ATOM 1465 C CA . ALA A 1 186 ? -5.494 -0.133 3.037 1.00 96.69 186 ALA A CA 1
ATOM 1466 C C . ALA A 1 186 ? -4.850 -0.592 4.361 1.00 96.69 186 ALA A C 1
ATOM 1468 O O . ALA A 1 186 ? -5.398 -1.415 5.095 1.00 96.69 186 ALA A O 1
ATOM 1469 N N . PHE A 1 187 ? -3.655 -0.074 4.640 1.00 98.00 187 PHE A N 1
ATOM 1470 C CA . PHE A 1 187 ? -2.907 -0.278 5.872 1.00 98.00 187 PHE A CA 1
ATOM 1471 C C . PHE A 1 187 ? -2.533 1.073 6.473 1.00 98.00 187 PHE A C 1
ATOM 1473 O O . PHE A 1 187 ? -2.047 1.956 5.759 1.00 98.00 187 PHE A O 1
ATOM 1480 N N . TYR A 1 188 ? -2.711 1.217 7.781 1.00 97.56 188 TYR A N 1
ATOM 1481 C CA . TYR A 1 188 ? -2.179 2.347 8.528 1.00 97.56 188 TYR A CA 1
ATOM 1482 C C . TYR A 1 188 ? -1.478 1.889 9.806 1.00 97.56 188 TYR A C 1
ATOM 1484 O O . TYR A 1 188 ? -1.820 0.864 10.393 1.00 97.56 188 TYR A O 1
ATOM 1492 N N . LEU A 1 189 ? -0.508 2.686 10.238 1.00 97.94 189 LEU A N 1
ATOM 1493 C CA . LEU A 1 189 ? 0.190 2.580 11.511 1.00 97.94 189 LEU A CA 1
ATOM 1494 C C . LEU A 1 189 ? -0.165 3.797 12.358 1.00 97.94 189 LEU A C 1
ATOM 1496 O O . LEU A 1 189 ? -0.218 4.919 11.850 1.00 97.94 189 LEU A O 1
ATOM 1500 N N . MET A 1 190 ? -0.391 3.583 13.647 1.00 96.25 190 MET A N 1
ATOM 1501 C CA . MET A 1 190 ? -0.677 4.645 14.601 1.00 96.25 190 MET A CA 1
ATOM 1502 C C . MET A 1 190 ? 0.235 4.573 15.816 1.00 96.25 190 MET A C 1
ATOM 1504 O O . MET A 1 190 ? 0.448 3.492 16.359 1.00 96.25 190 MET A O 1
ATOM 1508 N N . LEU A 1 191 ? 0.714 5.738 16.259 1.00 96.81 191 LEU A N 1
ATOM 1509 C CA . LEU A 1 191 ? 1.333 5.899 17.575 1.00 96.81 191 LEU A CA 1
ATOM 1510 C C . LEU A 1 191 ? 0.253 6.183 18.619 1.00 96.81 191 LEU A C 1
ATOM 1512 O O . LEU A 1 191 ? -0.621 7.024 18.414 1.00 96.81 191 LEU A O 1
ATOM 1516 N N . GLU A 1 192 ? 0.317 5.501 19.746 1.00 96.19 192 GLU A N 1
ATOM 1517 C CA . GLU A 1 192 ? -0.551 5.679 20.903 1.00 96.19 192 GLU A CA 1
ATOM 1518 C C . GLU A 1 192 ? 0.011 6.766 21.841 1.00 96.19 192 GLU A C 1
ATOM 1520 O O . GLU A 1 192 ? 1.209 7.062 21.802 1.00 96.19 192 GLU A O 1
ATOM 1525 N N . PRO A 1 193 ? -0.825 7.399 22.688 1.00 94.75 193 PRO A N 1
ATOM 1526 C CA . PRO A 1 193 ? -0.375 8.460 23.598 1.00 94.75 193 PRO A CA 1
ATOM 1527 C C . PRO A 1 193 ? 0.722 8.046 24.591 1.00 94.75 193 PRO A C 1
ATOM 1529 O O . PRO A 1 193 ? 1.447 8.901 25.090 1.00 94.75 193 PRO A O 1
ATOM 1532 N N . ASP A 1 194 ? 0.831 6.752 24.887 1.00 94.75 194 ASP A N 1
ATOM 1533 C CA . ASP A 1 194 ? 1.818 6.159 25.794 1.00 94.75 194 ASP A CA 1
ATOM 1534 C C . ASP A 1 194 ? 3.138 5.773 25.095 1.00 94.75 194 ASP A C 1
ATOM 1536 O O . ASP A 1 194 ? 4.057 5.282 25.749 1.00 94.75 194 ASP A O 1
ATOM 1540 N N . GLY A 1 195 ? 3.253 6.018 23.785 1.00 95.25 195 GLY A N 1
ATOM 1541 C CA . GLY A 1 195 ? 4.427 5.690 22.977 1.00 95.25 195 GLY A CA 1
ATOM 1542 C C . GLY A 1 195 ? 4.393 4.301 22.335 1.00 95.25 195 GLY A C 1
ATOM 1543 O O . GLY A 1 195 ? 5.282 4.003 21.537 1.00 95.25 195 GLY A O 1
ATOM 1544 N N . ASN A 1 196 ? 3.377 3.477 22.621 1.00 97.75 196 ASN A N 1
ATOM 1545 C CA . ASN A 1 196 ? 3.146 2.239 21.879 1.00 97.75 196 ASN A CA 1
ATOM 1546 C C . ASN A 1 196 ? 2.700 2.533 20.439 1.00 97.75 196 ASN A C 1
ATOM 1548 O O . ASN A 1 196 ? 2.313 3.647 20.090 1.00 97.75 196 ASN A O 1
ATOM 1552 N N . ALA A 1 197 ? 2.718 1.514 19.593 1.00 98.31 197 ALA A N 1
ATOM 1553 C CA . ALA A 1 197 ? 2.235 1.564 18.228 1.00 98.31 197 ALA A CA 1
ATOM 1554 C C . ALA A 1 197 ? 1.371 0.343 17.910 1.00 98.31 197 ALA A C 1
ATOM 1556 O O . ALA A 1 197 ? 1.586 -0.756 18.430 1.00 98.31 197 ALA A O 1
ATOM 1557 N N . HIS A 1 198 ? 0.423 0.526 16.997 1.00 98.75 198 HIS A N 1
ATOM 1558 C CA . HIS A 1 198 ? -0.313 -0.571 16.380 1.00 98.75 198 HIS A CA 1
ATOM 1559 C C . HIS A 1 198 ? -0.499 -0.323 14.883 1.00 98.75 198 HIS A C 1
ATOM 1561 O O . HIS A 1 198 ? -0.453 0.812 14.402 1.00 98.75 198 HIS A O 1
ATOM 1567 N N . GLY A 1 199 ? -0.720 -1.404 14.140 1.00 98.56 199 GLY A N 1
ATOM 1568 C CA . GLY A 1 199 ? -1.076 -1.362 12.725 1.00 98.56 199 GLY A CA 1
ATOM 1569 C C . GLY A 1 199 ? -2.476 -1.910 12.493 1.00 98.56 199 GLY A C 1
ATOM 1570 O O . GLY A 1 199 ? -2.898 -2.834 13.189 1.00 98.56 199 GLY A O 1
ATOM 1571 N N . VAL A 1 200 ? -3.179 -1.388 11.493 1.00 98.75 200 VAL A N 1
ATOM 1572 C CA . VAL A 1 200 ? -4.461 -1.930 11.032 1.00 98.75 200 VAL A CA 1
ATOM 1573 C C . VAL A 1 200 ? -4.409 -2.121 9.527 1.00 98.75 200 VAL A C 1
ATOM 1575 O O . VAL A 1 200 ? -4.150 -1.177 8.785 1.00 98.75 200 VAL A O 1
ATOM 1578 N N . PHE A 1 201 ? -4.672 -3.345 9.079 1.00 98.69 201 PHE A N 1
ATOM 1579 C CA . PHE A 1 201 ? -4.837 -3.698 7.671 1.00 98.69 201 PHE A CA 1
ATOM 1580 C C . PHE A 1 201 ? -6.283 -4.108 7.407 1.00 98.69 201 PHE A C 1
ATOM 1582 O O . PHE A 1 201 ? -6.822 -4.955 8.121 1.00 98.69 201 PHE A O 1
ATOM 1589 N N . ILE A 1 202 ? -6.901 -3.543 6.371 1.00 98.31 202 ILE A N 1
ATOM 1590 C CA . ILE A 1 202 ? -8.232 -3.938 5.907 1.00 98.31 202 ILE A CA 1
ATOM 1591 C C . ILE A 1 202 ? -8.079 -4.699 4.592 1.00 98.31 202 ILE A C 1
ATOM 1593 O O . ILE A 1 202 ? -7.729 -4.126 3.560 1.00 98.31 202 ILE A O 1
ATOM 1597 N N . LEU A 1 203 ? -8.365 -6.001 4.618 1.00 97.88 203 LEU A N 1
ATOM 1598 C CA . LEU A 1 203 ? -8.307 -6.847 3.434 1.00 97.88 203 LEU A CA 1
ATOM 1599 C C . LEU A 1 203 ? -9.568 -6.671 2.583 1.00 97.88 203 LEU A C 1
ATOM 1601 O O . LEU A 1 203 ? -10.551 -7.401 2.705 1.00 97.88 203 LEU A O 1
ATOM 1605 N N . ASN A 1 204 ? -9.512 -5.691 1.692 1.00 98.00 204 ASN A N 1
ATOM 1606 C CA . ASN A 1 204 ? -10.520 -5.410 0.681 1.00 98.00 204 ASN A CA 1
ATOM 1607 C C . ASN A 1 204 ? -9.806 -4.843 -0.559 1.00 98.00 204 ASN A C 1
ATOM 1609 O O . ASN A 1 204 ? -8.785 -4.174 -0.414 1.00 98.00 204 ASN A O 1
ATOM 1613 N N . SER A 1 205 ? -10.304 -5.115 -1.766 1.00 97.38 205 SER A N 1
ATOM 1614 C CA . SER A 1 205 ? -9.709 -4.619 -3.027 1.00 97.38 205 SER A CA 1
ATOM 1615 C C . SER A 1 205 ? -10.717 -3.942 -3.957 1.00 97.38 205 SER A C 1
ATOM 1617 O O . SER A 1 205 ? -10.390 -3.609 -5.093 1.00 97.38 205 SER A O 1
ATOM 1619 N N . ASN A 1 206 ? -11.947 -3.711 -3.490 1.00 98.06 206 ASN A N 1
ATOM 1620 C CA . ASN A 1 206 ? -12.884 -2.833 -4.185 1.00 98.06 206 ASN A CA 1
ATOM 1621 C C . ASN A 1 206 ? -12.374 -1.379 -4.128 1.00 98.06 206 ASN A C 1
ATOM 1623 O O . ASN A 1 206 ? -11.391 -1.102 -3.446 1.00 98.06 206 ASN A O 1
ATOM 1627 N N . ALA A 1 207 ? -13.030 -0.444 -4.824 1.00 97.75 207 ALA A N 1
ATOM 1628 C CA . ALA A 1 207 ? -12.748 0.980 -4.632 1.00 97.75 207 ALA A CA 1
ATOM 1629 C C . ALA A 1 207 ? -13.183 1.418 -3.225 1.00 97.75 207 ALA A C 1
ATOM 1631 O O . ALA A 1 207 ? -14.259 1.038 -2.749 1.00 97.75 207 ALA A O 1
ATOM 1632 N N . GLN A 1 208 ? -12.329 2.184 -2.553 1.00 96.62 208 GLN A N 1
ATOM 1633 C CA . GLN A 1 208 ? -12.469 2.488 -1.126 1.00 96.62 208 GLN A CA 1
ATOM 1634 C C . GLN A 1 208 ? -12.119 3.940 -0.870 1.00 96.62 208 GLN A C 1
ATOM 1636 O O . GLN A 1 208 ? -11.435 4.583 -1.664 1.00 96.62 208 GLN A O 1
ATOM 1641 N N . GLU A 1 209 ? -12.546 4.437 0.276 1.00 96.38 209 GLU A N 1
ATOM 1642 C CA . GLU A 1 209 ? -12.095 5.715 0.790 1.00 96.38 209 GLU A CA 1
ATOM 1643 C C . GLU A 1 209 ? -11.938 5.670 2.307 1.00 96.38 209 GLU A C 1
ATOM 1645 O O . GLU A 1 209 ? -12.621 4.921 3.014 1.00 96.38 209 GLU A O 1
ATOM 1650 N N . PHE A 1 210 ? -11.034 6.510 2.796 1.00 95.31 210 PHE A N 1
ATOM 1651 C CA . PHE A 1 210 ? -10.854 6.780 4.213 1.00 95.31 210 PHE A CA 1
ATOM 1652 C C . PHE A 1 210 ? -11.101 8.260 4.470 1.00 95.31 210 PHE A C 1
ATOM 1654 O O . PHE A 1 210 ? -10.416 9.108 3.902 1.00 95.31 210 PHE A O 1
ATOM 1661 N N . THR A 1 211 ? -12.057 8.573 5.341 1.00 94.94 211 THR A N 1
ATOM 1662 C CA . THR A 1 211 ? -12.316 9.938 5.798 1.00 94.94 211 THR A CA 1
ATOM 1663 C C . THR A 1 211 ? -11.821 10.120 7.228 1.00 94.94 211 THR A C 1
ATOM 1665 O O . THR A 1 211 ? -12.320 9.458 8.138 1.00 94.94 211 THR A O 1
ATOM 1668 N N . THR A 1 212 ? -10.872 11.028 7.448 1.00 92.75 212 THR A N 1
ATOM 1669 C CA . THR A 1 212 ? -10.498 11.494 8.791 1.00 92.75 212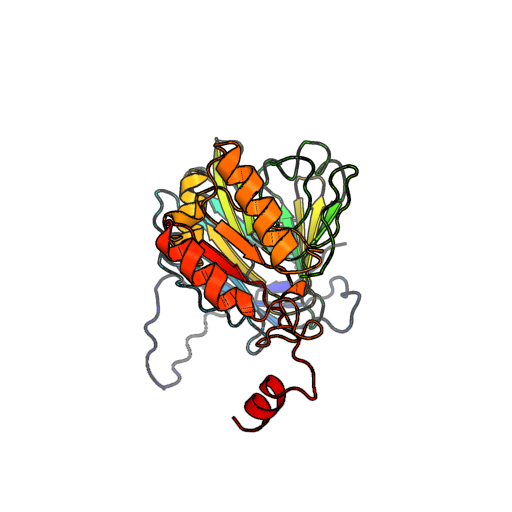 THR A CA 1
ATOM 1670 C C . THR A 1 212 ? -11.525 12.503 9.290 1.00 92.75 212 THR A C 1
ATOM 1672 O O . THR A 1 212 ? -12.100 13.241 8.489 1.00 92.75 212 THR A O 1
ATOM 1675 N N . ALA A 1 213 ? -11.789 12.523 10.596 1.00 91.81 213 ALA A N 1
ATOM 1676 C CA . ALA A 1 213 ? -12.760 13.419 11.221 1.00 91.81 213 ALA A CA 1
ATOM 1677 C C . ALA A 1 213 ? -12.346 13.812 12.655 1.00 91.81 213 ALA A C 1
ATOM 1679 O O . ALA A 1 213 ? -11.658 13.029 13.315 1.00 91.81 213 ALA A O 1
ATOM 1680 N N . PRO A 1 214 ? -12.796 14.966 13.187 1.00 89.75 214 PRO A N 1
ATOM 1681 C CA . PRO A 1 214 ? -12.504 15.367 14.566 1.00 89.75 214 PRO A CA 1
ATOM 1682 C C . PRO A 1 214 ? -12.971 14.326 15.588 1.00 89.75 214 PRO A C 1
ATOM 1684 O O . PRO A 1 214 ? -14.035 13.729 15.427 1.00 89.75 214 PRO A O 1
ATOM 1687 N N . GLY A 1 215 ? -12.199 14.113 16.655 1.00 87.94 215 GLY A N 1
ATOM 1688 C CA . GLY A 1 215 ? -12.528 13.088 17.651 1.00 87.94 215 GLY A CA 1
ATOM 1689 C C . GLY A 1 215 ? -11.331 12.440 18.338 1.00 87.94 215 GLY A C 1
ATOM 1690 O O . GLY A 1 215 ? -11.435 12.225 19.544 1.00 87.94 215 GLY A O 1
ATOM 1691 N N . PRO A 1 216 ? -10.184 12.216 17.666 1.00 92.31 216 PRO A N 1
ATOM 1692 C CA . PRO A 1 216 ? -9.984 11.875 16.246 1.00 92.31 216 PRO A CA 1
ATOM 1693 C C . PRO A 1 216 ? -10.731 10.593 15.836 1.00 92.31 216 PRO A C 1
ATOM 1695 O O . PRO A 1 216 ? -10.864 9.652 16.620 1.00 92.31 216 PRO A O 1
ATOM 1698 N N . ALA A 1 217 ? -11.227 10.542 14.601 1.00 94.25 217 ALA A N 1
ATOM 1699 C CA . ALA A 1 217 ? -11.998 9.416 14.079 1.00 94.25 217 ALA A CA 1
ATOM 1700 C C . ALA A 1 217 ? -11.668 9.107 12.613 1.00 94.25 217 ALA A C 1
ATOM 1702 O O . ALA A 1 217 ? -11.264 9.982 11.846 1.00 94.25 217 ALA A O 1
ATOM 1703 N N . LEU A 1 218 ? -11.887 7.854 12.223 1.00 95.19 218 LEU A N 1
ATOM 1704 C CA . LEU A 1 218 ? -11.711 7.353 10.865 1.00 95.19 218 LEU A CA 1
ATOM 1705 C C . LEU A 1 218 ? -13.012 6.720 10.380 1.00 95.19 218 LEU A C 1
ATOM 1707 O O . LEU A 1 218 ? -13.602 5.890 11.070 1.00 95.19 218 LEU A O 1
ATOM 1711 N N . ILE A 1 219 ? -13.448 7.097 9.183 1.00 96.81 219 ILE A N 1
ATOM 1712 C CA . ILE A 1 219 ? -14.593 6.507 8.495 1.00 96.81 219 ILE A CA 1
ATOM 1713 C C . ILE A 1 219 ? -14.054 5.788 7.265 1.00 96.81 219 ILE A C 1
ATOM 1715 O O . ILE A 1 219 ? -13.564 6.418 6.334 1.00 96.81 219 ILE A O 1
ATOM 1719 N N . TYR A 1 220 ? -14.143 4.468 7.268 1.00 97.69 220 TYR A N 1
ATOM 1720 C CA . TYR A 1 220 ? -13.814 3.624 6.133 1.00 97.69 220 TYR A CA 1
ATOM 1721 C C . TYR A 1 220 ? -15.073 3.337 5.320 1.00 97.69 220 TYR A C 1
ATOM 1723 O O . TYR A 1 220 ? -16.102 2.956 5.889 1.00 97.69 220 TYR A O 1
ATOM 1731 N N . ARG A 1 221 ? -14.992 3.482 3.996 1.00 97.56 221 ARG A N 1
ATOM 1732 C CA . ARG A 1 221 ? -16.050 3.074 3.066 1.00 97.56 221 ARG A CA 1
ATOM 1733 C C . ARG A 1 221 ? -15.472 2.270 1.919 1.00 97.56 221 ARG A C 1
ATOM 1735 O O . ARG A 1 221 ? -14.393 2.573 1.424 1.00 97.56 221 ARG A O 1
ATOM 1742 N N . THR A 1 222 ? -16.221 1.280 1.461 1.00 97.75 222 THR A N 1
ATOM 1743 C CA . THR A 1 222 ? -15.876 0.482 0.281 1.00 97.75 222 THR A CA 1
ATOM 1744 C C . THR A 1 222 ? -17.128 0.107 -0.498 1.00 97.75 222 THR A C 1
ATOM 1746 O O . THR A 1 222 ? -18.217 -0.011 0.072 1.00 97.75 222 THR A O 1
ATOM 1749 N N . ILE A 1 223 ? -16.980 -0.078 -1.809 1.00 96.81 223 ILE A N 1
ATOM 1750 C CA . ILE A 1 223 ? -18.091 -0.392 -2.720 1.00 96.81 223 ILE A CA 1
ATOM 1751 C C . ILE A 1 223 ? -18.351 -1.897 -2.889 1.00 96.81 223 ILE A C 1
ATOM 1753 O O . ILE A 1 223 ? -18.989 -2.313 -3.855 1.00 96.81 223 ILE A O 1
ATOM 1757 N N . GLY A 1 224 ? -17.836 -2.741 -1.994 1.00 96.44 224 GLY A N 1
ATOM 1758 C CA . GLY A 1 224 ? -18.079 -4.180 -2.055 1.00 96.44 224 GLY A CA 1
ATOM 1759 C C . GLY A 1 224 ? -17.210 -5.006 -1.112 1.00 96.44 224 GLY A C 1
ATOM 1760 O O . GLY A 1 224 ? -16.510 -4.485 -0.245 1.00 96.44 224 GLY A O 1
ATOM 1761 N N . GLY A 1 225 ? -17.282 -6.325 -1.282 1.00 97.25 225 GLY A N 1
ATOM 1762 C CA . GLY A 1 225 ? -16.512 -7.283 -0.489 1.00 97.25 225 GLY A CA 1
ATOM 1763 C C . GLY A 1 225 ? -17.040 -7.453 0.937 1.00 97.25 225 GLY A C 1
ATOM 1764 O O . GLY A 1 225 ? -18.244 -7.340 1.178 1.00 97.25 225 GLY A O 1
ATOM 1765 N N . ASN A 1 226 ? -16.134 -7.758 1.863 1.00 97.94 226 ASN A N 1
ATOM 1766 C CA . ASN A 1 226 ? -16.384 -7.897 3.299 1.00 97.94 226 ASN A CA 1
ATOM 1767 C C . ASN A 1 226 ? -15.467 -6.940 4.087 1.00 97.94 226 ASN A C 1
ATOM 1769 O O . ASN A 1 226 ? -14.502 -6.405 3.537 1.00 97.94 226 ASN A O 1
ATOM 1773 N N . LEU A 1 227 ? -15.744 -6.748 5.380 1.00 98.19 227 LEU A N 1
ATOM 1774 C CA . LEU A 1 227 ? -14.823 -6.074 6.300 1.00 98.19 227 LEU A CA 1
ATOM 1775 C C . LEU A 1 227 ? -13.952 -7.137 6.971 1.00 98.19 227 LEU A C 1
ATOM 1777 O O . LEU A 1 227 ? -14.422 -7.817 7.878 1.00 98.19 227 LEU A O 1
ATOM 1781 N N . ASP A 1 228 ? -12.707 -7.307 6.531 1.00 98.25 228 ASP A N 1
ATOM 1782 C CA . ASP A 1 228 ? -11.751 -8.250 7.127 1.00 98.25 228 ASP A CA 1
ATOM 1783 C C . ASP A 1 228 ? -10.537 -7.480 7.659 1.00 98.25 228 ASP A C 1
ATOM 1785 O O . ASP A 1 228 ? -9.638 -7.116 6.901 1.00 98.25 228 ASP A O 1
ATOM 1789 N N . LEU A 1 229 ? -10.566 -7.156 8.954 1.00 98.75 229 LEU A N 1
ATOM 1790 C CA . LEU A 1 229 ? -9.589 -6.296 9.617 1.00 98.75 229 LEU A CA 1
ATOM 1791 C C . LEU A 1 229 ? -8.559 -7.131 10.379 1.00 98.75 229 LEU A C 1
ATOM 1793 O O . LEU A 1 229 ? -8.907 -8.069 11.103 1.00 98.75 229 LEU A O 1
ATOM 1797 N N . TYR A 1 230 ? -7.293 -6.745 10.264 1.00 98.75 230 TYR A N 1
ATOM 1798 C CA . TYR A 1 230 ? -6.166 -7.328 10.985 1.00 98.75 230 TYR A CA 1
ATOM 1799 C C . TYR A 1 230 ? -5.465 -6.238 11.790 1.00 98.75 230 TYR A C 1
ATOM 1801 O O . TYR A 1 230 ? -5.126 -5.190 11.245 1.00 98.75 230 TYR A O 1
ATOM 1809 N N . PHE A 1 231 ? -5.258 -6.494 13.078 1.00 98.81 231 PHE A N 1
ATOM 1810 C CA . PHE A 1 231 ? -4.648 -5.577 14.032 1.00 98.81 231 PHE A CA 1
ATOM 1811 C C . PHE A 1 231 ? -3.303 -6.140 14.492 1.00 98.81 231 PHE A C 1
ATOM 1813 O O . PHE A 1 231 ? -3.238 -7.244 15.043 1.00 98.81 231 PHE A O 1
ATOM 1820 N N . PHE A 1 232 ? -2.245 -5.367 14.277 1.00 98.75 232 PHE A N 1
ATOM 1821 C CA . PHE A 1 232 ? -0.864 -5.709 14.606 1.00 98.75 232 PHE A CA 1
ATOM 1822 C C . PHE A 1 232 ? -0.456 -4.980 15.894 1.00 98.75 232 PHE A C 1
ATOM 1824 O O . PHE A 1 232 ? -0.487 -3.748 15.910 1.00 98.75 232 PHE A O 1
ATOM 1831 N N . PRO A 1 233 ? -0.134 -5.700 16.982 1.00 98.12 233 PRO A N 1
ATOM 1832 C CA . PRO A 1 233 ? -0.013 -5.122 18.324 1.00 98.12 233 PRO A CA 1
ATOM 1833 C C . PRO A 1 233 ? 1.250 -4.292 18.617 1.00 98.12 233 PRO A C 1
ATOM 1835 O O . PRO A 1 233 ? 1.273 -3.629 19.654 1.00 98.12 233 PRO A O 1
ATOM 1838 N N . GLY A 1 234 ? 2.298 -4.331 17.788 1.00 97.94 234 GLY A N 1
ATOM 1839 C CA . GLY A 1 234 ? 3.568 -3.648 18.092 1.00 97.94 234 GLY A CA 1
ATOM 1840 C C . GLY A 1 234 ? 4.365 -4.361 19.197 1.00 97.94 234 GLY A C 1
ATOM 1841 O O . GLY A 1 234 ? 4.452 -5.591 19.127 1.00 97.94 234 GLY A O 1
ATOM 1842 N N . PRO A 1 235 ? 4.925 -3.672 20.211 1.00 97.62 235 PRO A N 1
ATOM 1843 C CA . PRO A 1 235 ? 4.646 -2.288 20.616 1.00 97.62 235 PRO A CA 1
ATOM 1844 C C . PRO A 1 235 ? 5.387 -1.198 19.838 1.00 97.62 235 PRO A C 1
ATOM 1846 O O . PRO A 1 235 ? 4.915 -0.067 19.833 1.00 97.62 235 PRO A O 1
ATOM 1849 N N . THR A 1 236 ? 6.522 -1.474 19.198 1.00 98.38 236 THR A N 1
ATOM 1850 C CA . THR A 1 236 ? 7.256 -0.442 18.439 1.00 98.38 236 THR A CA 1
ATOM 1851 C C . THR A 1 236 ? 6.774 -0.344 16.987 1.00 98.38 236 THR A C 1
ATOM 1853 O O . THR A 1 236 ? 6.246 -1.325 16.451 1.00 98.38 236 THR A O 1
ATOM 1856 N N . PRO A 1 237 ? 6.950 0.803 16.301 1.00 98.25 237 PRO A N 1
ATOM 1857 C CA . PRO A 1 237 ? 6.633 0.914 14.877 1.00 98.25 237 PRO A CA 1
ATOM 1858 C C . PRO A 1 237 ? 7.329 -0.147 14.015 1.00 98.25 237 PRO A C 1
ATOM 1860 O O . PRO A 1 237 ? 6.716 -0.707 13.107 1.00 98.25 237 PRO A O 1
ATOM 1863 N N . GLU A 1 238 ? 8.585 -0.472 14.319 1.00 98.31 238 GLU A N 1
ATOM 1864 C CA . GLU A 1 238 ? 9.354 -1.513 13.642 1.00 98.31 238 GLU A CA 1
ATOM 1865 C C . GLU A 1 238 ? 8.716 -2.895 13.819 1.00 98.31 238 GLU A C 1
ATOM 1867 O O . GLU A 1 238 ? 8.544 -3.619 12.836 1.00 98.31 238 GLU A O 1
ATOM 1872 N N . GLU A 1 239 ? 8.308 -3.252 15.039 1.00 98.44 239 GLU A N 1
ATOM 1873 C CA . GLU A 1 239 ? 7.625 -4.521 15.314 1.00 98.44 239 GLU A CA 1
ATOM 1874 C C . GLU A 1 239 ? 6.260 -4.592 14.626 1.00 98.44 239 GLU A C 1
ATOM 1876 O O . GLU A 1 239 ? 5.917 -5.637 14.075 1.00 98.44 239 GLU A O 1
ATOM 1881 N N . VAL A 1 240 ? 5.503 -3.488 14.566 1.00 98.69 240 VAL A N 1
ATOM 1882 C CA . VAL A 1 240 ? 4.250 -3.427 13.790 1.00 98.69 240 VAL A CA 1
ATOM 1883 C C . VAL A 1 240 ? 4.504 -3.797 12.325 1.00 98.69 240 VAL A C 1
ATOM 1885 O O . VAL A 1 240 ? 3.776 -4.616 11.759 1.00 98.69 240 VAL A O 1
ATOM 1888 N N . ILE A 1 241 ? 5.546 -3.235 11.702 1.00 98.44 241 ILE A N 1
ATOM 1889 C CA . ILE A 1 241 ? 5.883 -3.530 10.302 1.00 98.44 241 ILE A CA 1
ATOM 1890 C C . ILE A 1 241 ? 6.396 -4.965 10.132 1.00 98.44 241 ILE A C 1
ATOM 1892 O O . ILE A 1 241 ? 6.037 -5.624 9.156 1.00 98.44 241 ILE A O 1
ATOM 1896 N N . GLN A 1 242 ? 7.174 -5.496 11.078 1.00 98.31 242 GLN A N 1
ATOM 1897 C CA . GLN A 1 242 ? 7.594 -6.903 11.058 1.00 98.31 242 GLN A CA 1
ATOM 1898 C C . GLN A 1 242 ? 6.394 -7.856 11.127 1.00 98.31 242 GLN A C 1
ATOM 1900 O O . GLN A 1 242 ? 6.327 -8.818 10.363 1.00 98.31 242 GLN A O 1
ATOM 1905 N N . GLN A 1 243 ? 5.418 -7.568 11.990 1.00 98.56 243 GLN A N 1
ATOM 1906 C CA . GLN A 1 243 ? 4.187 -8.352 12.119 1.00 98.56 243 GLN A CA 1
ATOM 1907 C C . GLN A 1 243 ? 3.335 -8.264 10.846 1.00 98.56 243 GLN A C 1
ATOM 1909 O O . GLN A 1 243 ? 2.820 -9.279 10.374 1.00 98.56 243 GLN A O 1
ATOM 1914 N N . TYR A 1 244 ? 3.241 -7.075 10.244 1.00 98.50 244 TYR A N 1
ATOM 1915 C CA . TYR A 1 244 ? 2.577 -6.888 8.957 1.00 98.50 244 TYR A CA 1
ATOM 1916 C C . TYR A 1 244 ? 3.268 -7.683 7.838 1.00 98.50 244 TYR A C 1
ATOM 1918 O O . TYR A 1 244 ? 2.593 -8.402 7.104 1.00 98.50 244 TYR A O 1
ATOM 1926 N N . HIS A 1 245 ? 4.601 -7.657 7.743 1.00 98.00 245 HIS A N 1
ATOM 1927 C CA . HIS A 1 245 ? 5.358 -8.458 6.770 1.00 98.00 245 HIS A CA 1
ATOM 1928 C C . HIS A 1 245 ? 5.283 -9.968 7.028 1.00 98.00 245 HIS A C 1
ATOM 1930 O O . HIS A 1 245 ? 5.251 -10.738 6.071 1.00 98.00 245 HIS A O 1
ATOM 1936 N N . ALA A 1 246 ? 5.197 -10.422 8.282 1.00 97.50 246 ALA A N 1
ATOM 1937 C CA . ALA A 1 246 ? 4.913 -11.828 8.576 1.00 97.50 246 ALA A CA 1
ATOM 1938 C C . ALA A 1 246 ? 3.556 -12.251 7.982 1.00 97.50 246 ALA A C 1
ATOM 1940 O O . ALA A 1 246 ? 3.406 -13.366 7.469 1.00 97.50 246 ALA A O 1
ATOM 1941 N N . PHE A 1 247 ? 2.584 -11.333 7.983 1.00 98.00 247 PHE A N 1
ATOM 1942 C CA . PHE A 1 247 ? 1.269 -11.557 7.404 1.00 98.00 247 PHE A CA 1
ATOM 1943 C C . PHE A 1 247 ? 1.255 -11.470 5.871 1.00 98.00 247 PHE A C 1
ATOM 1945 O O . PHE A 1 247 ? 0.787 -12.420 5.249 1.00 98.00 247 PHE A O 1
ATOM 1952 N N . ILE A 1 248 ? 1.726 -10.375 5.258 1.00 97.12 248 ILE A N 1
ATOM 1953 C CA . ILE A 1 248 ? 1.614 -10.156 3.799 1.00 97.12 248 ILE A CA 1
ATOM 1954 C C . ILE A 1 248 ? 2.761 -10.752 2.969 1.00 97.12 248 ILE A C 1
ATOM 1956 O O . ILE A 1 248 ? 2.611 -10.910 1.760 1.00 97.12 248 ILE A O 1
ATOM 1960 N N . GLY A 1 249 ? 3.879 -11.096 3.602 1.00 97.12 249 GLY A N 1
ATOM 1961 C CA . GLY A 1 249 ? 5.130 -11.472 2.951 1.00 97.12 249 GLY A CA 1
ATOM 1962 C C . GLY A 1 249 ? 6.201 -10.391 3.100 1.00 97.12 249 GLY A C 1
ATOM 1963 O O . GLY A 1 249 ? 5.918 -9.193 3.156 1.00 97.12 249 GLY A O 1
ATOM 1964 N N . THR A 1 250 ? 7.459 -10.819 3.180 1.00 96.62 250 THR A N 1
ATOM 1965 C CA . THR A 1 250 ? 8.611 -9.914 3.260 1.00 96.62 250 THR A CA 1
ATOM 1966 C C . THR A 1 250 ? 8.956 -9.336 1.886 1.00 96.62 250 THR A C 1
ATOM 1968 O O . THR A 1 250 ? 8.755 -10.021 0.878 1.00 96.62 250 THR A O 1
ATOM 1971 N N . PRO A 1 251 ? 9.540 -8.124 1.820 1.00 96.69 251 PRO A N 1
ATOM 1972 C CA . PRO A 1 251 ? 10.075 -7.585 0.575 1.00 96.69 251 PRO A CA 1
ATOM 1973 C C . PRO A 1 251 ? 11.020 -8.571 -0.120 1.00 96.69 251 PRO A C 1
ATOM 1975 O O . PRO A 1 251 ? 11.791 -9.278 0.534 1.00 96.69 251 PRO A O 1
ATOM 1978 N N . THR A 1 252 ? 10.970 -8.608 -1.453 1.00 95.56 252 THR A N 1
ATOM 1979 C CA . THR A 1 252 ? 11.931 -9.387 -2.243 1.00 95.56 252 THR A CA 1
ATOM 1980 C C . THR A 1 252 ? 13.346 -8.852 -2.029 1.00 95.56 252 THR A C 1
ATOM 1982 O O . THR A 1 252 ? 13.536 -7.642 -1.903 1.00 95.56 252 THR A O 1
ATOM 1985 N N . LEU A 1 253 ? 14.343 -9.738 -1.999 1.00 96.69 253 LEU A N 1
ATOM 1986 C CA . LEU A 1 253 ? 15.746 -9.336 -1.971 1.00 96.69 253 LEU A CA 1
ATOM 1987 C C . LEU A 1 253 ? 16.153 -8.899 -3.389 1.00 96.69 253 LEU A C 1
ATOM 1989 O O . LEU A 1 253 ? 16.246 -9.759 -4.271 1.00 96.69 253 LEU A O 1
ATOM 1993 N N . PRO A 1 254 ? 16.389 -7.599 -3.650 1.00 96.19 254 PRO A N 1
ATOM 1994 C CA . PRO A 1 254 ? 16.814 -7.165 -4.973 1.00 96.19 254 PRO A CA 1
ATOM 1995 C C . PRO A 1 254 ? 18.232 -7.667 -5.276 1.00 96.19 254 PRO A C 1
ATOM 1997 O O . PRO A 1 254 ? 19.055 -7.871 -4.380 1.00 96.19 254 PRO A O 1
ATOM 2000 N N . ALA A 1 255 ? 18.543 -7.839 -6.561 1.00 96.69 255 ALA A N 1
ATOM 2001 C CA . ALA A 1 255 ? 19.908 -8.126 -6.986 1.00 96.69 255 ALA A CA 1
ATOM 2002 C C . ALA A 1 255 ? 20.835 -6.950 -6.633 1.00 96.69 255 ALA A C 1
ATOM 2004 O O . ALA A 1 255 ? 20.438 -5.796 -6.757 1.00 96.69 255 ALA A O 1
ATOM 2005 N N . TYR A 1 256 ? 22.085 -7.230 -6.247 1.00 96.75 256 TYR A N 1
ATOM 2006 C CA . TYR A 1 256 ? 23.012 -6.209 -5.731 1.00 96.75 256 TYR A CA 1
ATOM 2007 C C . TYR A 1 256 ? 23.189 -4.996 -6.665 1.00 96.75 256 TYR A C 1
ATOM 2009 O O . TYR A 1 256 ? 23.229 -3.855 -6.217 1.00 96.75 256 TYR A O 1
ATOM 2017 N N . TRP A 1 257 ? 23.226 -5.229 -7.978 1.00 96.31 257 TRP A N 1
ATOM 2018 C CA . TRP A 1 257 ? 23.360 -4.175 -8.987 1.00 96.31 257 TRP A CA 1
ATOM 2019 C C . TRP A 1 257 ? 22.167 -3.198 -9.022 1.00 96.31 257 TRP A C 1
ATOM 2021 O O . TRP A 1 257 ? 22.309 -2.064 -9.467 1.00 96.31 257 TRP A O 1
ATOM 2031 N N . ALA A 1 258 ? 20.988 -3.584 -8.522 1.00 95.94 258 ALA A N 1
ATOM 2032 C CA . ALA A 1 258 ? 19.813 -2.711 -8.516 1.00 95.94 258 ALA A CA 1
ATOM 2033 C C . ALA A 1 258 ? 19.966 -1.511 -7.560 1.00 95.94 258 ALA A C 1
ATOM 2035 O O . ALA A 1 258 ? 19.260 -0.517 -7.722 1.00 95.94 258 ALA A O 1
ATOM 2036 N N . PHE A 1 259 ? 20.902 -1.583 -6.603 1.00 96.56 259 PHE A N 1
ATOM 2037 C CA . PHE A 1 259 ? 21.258 -0.472 -5.712 1.00 96.56 259 PHE A CA 1
ATOM 2038 C C . PHE A 1 259 ? 22.164 0.578 -6.373 1.00 96.56 259 PHE A C 1
ATOM 2040 O O . PHE A 1 259 ? 22.382 1.645 -5.801 1.00 96.56 259 PHE A O 1
ATOM 2047 N N . GLY A 1 260 ? 22.720 0.282 -7.552 1.00 96.75 260 GLY A N 1
ATOM 2048 C CA . GLY A 1 260 ? 23.533 1.227 -8.307 1.00 96.75 260 GLY A CA 1
ATOM 2049 C C . GLY A 1 260 ? 22.694 2.286 -9.022 1.00 96.75 260 GLY A C 1
ATOM 2050 O O . GLY A 1 260 ? 21.484 2.141 -9.201 1.00 96.75 260 GLY A O 1
ATOM 2051 N N . PHE A 1 261 ? 23.348 3.362 -9.465 1.00 97.50 261 PHE A N 1
ATOM 2052 C CA . PHE A 1 261 ? 22.687 4.417 -10.233 1.00 97.50 261 PHE A CA 1
ATOM 2053 C C . PHE A 1 261 ? 22.102 3.862 -11.540 1.00 97.50 261 PHE A C 1
ATOM 2055 O O . PHE A 1 261 ? 22.765 3.099 -12.255 1.00 97.50 261 PHE A O 1
ATOM 2062 N N . GLN A 1 262 ? 20.865 4.259 -11.842 1.00 97.88 262 GLN A N 1
ATOM 2063 C CA . GLN A 1 262 ? 20.125 3.835 -13.027 1.00 97.88 262 GLN A CA 1
ATOM 2064 C C . GLN A 1 262 ? 19.788 5.051 -13.890 1.00 97.88 262 GLN A C 1
ATOM 2066 O O . GLN A 1 262 ? 19.334 6.072 -13.373 1.00 97.88 262 GLN A O 1
ATOM 2071 N N . LEU A 1 263 ? 19.993 4.942 -15.202 1.00 97.50 263 LEU A N 1
ATOM 2072 C CA . LEU A 1 263 ? 19.690 6.003 -16.161 1.00 97.50 263 LEU A CA 1
ATOM 2073 C C . LEU A 1 263 ? 18.567 5.559 -17.098 1.00 97.50 263 LEU A C 1
ATOM 2075 O O . LEU A 1 263 ? 18.697 4.539 -17.768 1.00 97.50 263 LEU A O 1
ATOM 2079 N N . SER A 1 264 ? 17.501 6.355 -17.154 1.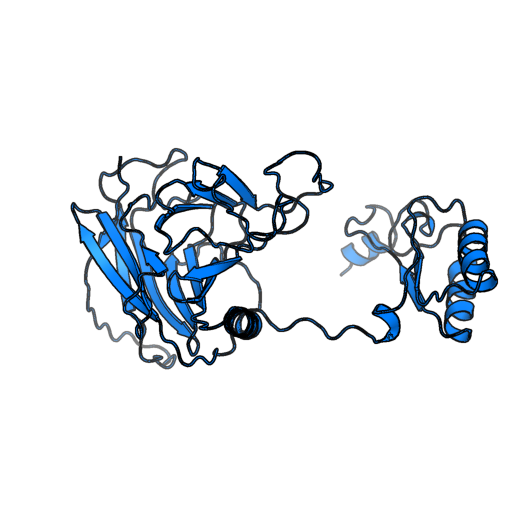00 96.75 264 SER A N 1
ATOM 2080 C CA . SER A 1 264 ? 16.349 6.164 -18.039 1.00 96.75 264 SER A CA 1
ATOM 2081 C C . SER A 1 264 ? 15.919 7.491 -18.655 1.00 96.75 264 SER A C 1
ATOM 2083 O O . SER A 1 264 ? 16.237 8.565 -18.130 1.00 96.75 264 SER A O 1
ATOM 2085 N N . ARG A 1 265 ? 15.151 7.411 -19.740 1.00 95.81 265 ARG A N 1
ATOM 2086 C CA . ARG A 1 265 ? 14.391 8.518 -20.315 1.00 95.81 265 ARG A CA 1
ATOM 2087 C C . ARG A 1 265 ? 13.331 7.961 -21.265 1.00 95.81 265 ARG A C 1
ATOM 2089 O O . ARG A 1 265 ? 13.677 7.195 -22.155 1.00 95.81 265 ARG A O 1
ATOM 2096 N N . TYR A 1 266 ? 12.116 8.492 -21.159 1.00 95.81 266 TYR A N 1
ATOM 2097 C CA . TYR A 1 266 ? 11.145 8.466 -22.248 1.00 95.81 266 TYR A CA 1
ATOM 2098 C C . TYR A 1 266 ? 11.566 9.458 -23.343 1.00 95.81 266 TYR A C 1
ATOM 2100 O O . TYR A 1 266 ? 11.788 10.644 -23.064 1.00 95.81 266 TYR A O 1
ATOM 2108 N N . GLY A 1 267 ? 11.714 8.984 -24.579 1.00 94.81 267 GLY A N 1
ATOM 2109 C CA . GLY A 1 267 ? 12.022 9.802 -25.751 1.00 94.81 267 GLY A CA 1
ATOM 2110 C C . GLY A 1 267 ? 13.462 9.713 -26.261 1.00 94.81 267 GLY A C 1
ATOM 2111 O O . GLY A 1 267 ? 13.967 10.702 -26.803 1.00 94.81 267 GLY A O 1
ATOM 2112 N N . TYR A 1 268 ? 14.148 8.576 -26.101 1.00 96.38 268 TYR A N 1
ATOM 2113 C CA . TYR A 1 268 ? 15.378 8.333 -26.869 1.00 96.38 268 TYR A CA 1
ATOM 2114 C C . TYR A 1 268 ? 15.031 8.182 -28.359 1.00 96.38 268 TYR A C 1
ATOM 2116 O O . TYR A 1 268 ? 14.234 7.325 -28.725 1.00 96.38 268 TYR A O 1
ATOM 2124 N N . LYS A 1 269 ? 15.631 8.984 -29.247 1.00 96.19 269 LYS A N 1
ATOM 2125 C CA . LYS A 1 269 ? 15.309 8.950 -30.688 1.00 96.19 269 LYS A CA 1
ATOM 2126 C C . LYS A 1 269 ? 15.660 7.613 -31.335 1.00 96.19 269 LYS A C 1
ATOM 2128 O O . LYS A 1 269 ? 14.928 7.128 -32.194 1.00 96.19 269 LYS A O 1
ATOM 2133 N N . ASP A 1 270 ? 16.805 7.058 -30.958 1.00 97.88 270 ASP A N 1
ATOM 2134 C CA . ASP A 1 270 ? 17.308 5.772 -31.417 1.00 97.88 270 ASP A CA 1
ATOM 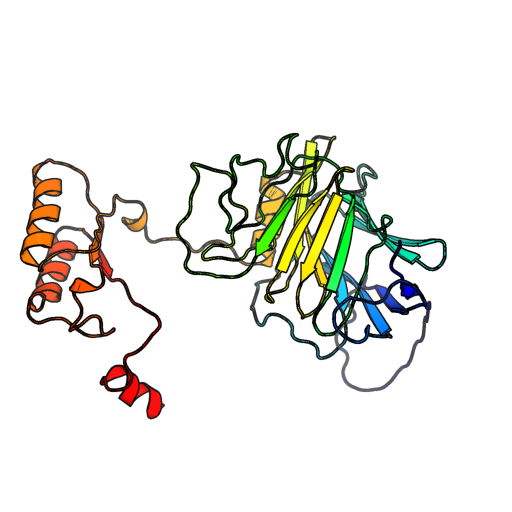2135 C C . ASP A 1 270 ? 18.351 5.213 -30.436 1.00 97.88 270 ASP A C 1
ATOM 2137 O O . ASP A 1 270 ? 18.708 5.839 -29.430 1.00 97.88 270 ASP A O 1
ATOM 2141 N N . LEU A 1 271 ? 18.867 4.024 -30.755 1.00 98.06 271 LEU A N 1
ATOM 2142 C CA . LEU A 1 271 ? 19.903 3.378 -29.959 1.00 98.06 271 LEU A CA 1
ATOM 2143 C C . LEU A 1 271 ? 21.186 4.219 -29.850 1.00 98.06 271 LEU A C 1
ATOM 2145 O O . LEU A 1 271 ? 21.824 4.197 -28.800 1.00 98.06 271 LEU A O 1
ATOM 2149 N N . ASN A 1 272 ? 21.571 4.962 -30.895 1.00 98.25 272 ASN A N 1
ATOM 2150 C CA . ASN A 1 272 ? 22.802 5.754 -30.871 1.00 98.25 272 ASN A CA 1
ATOM 2151 C C . ASN A 1 272 ? 22.693 6.900 -29.866 1.00 98.25 272 ASN A C 1
ATOM 2153 O O . ASN A 1 272 ? 23.648 7.151 -29.135 1.00 98.25 272 ASN A O 1
ATOM 2157 N N . GLU A 1 273 ? 21.539 7.570 -29.789 1.00 98.06 273 GLU A N 1
ATOM 2158 C CA . GLU A 1 273 ? 21.327 8.612 -28.785 1.00 98.06 273 GLU A CA 1
ATOM 2159 C C . GLU A 1 273 ? 21.396 8.037 -27.365 1.00 98.06 273 GLU A C 1
ATOM 2161 O O . GLU A 1 273 ? 22.040 8.635 -26.500 1.00 98.06 273 GLU A O 1
ATOM 2166 N N . MET A 1 274 ? 20.788 6.871 -27.118 1.00 97.81 274 MET A N 1
ATOM 2167 C CA . MET A 1 274 ? 20.879 6.211 -25.811 1.00 97.81 274 MET A CA 1
ATOM 2168 C C . MET A 1 274 ? 22.337 5.891 -25.453 1.00 97.81 274 MET A C 1
ATOM 2170 O O . MET A 1 274 ? 22.793 6.262 -24.369 1.00 97.81 274 MET A O 1
ATOM 2174 N N . MET A 1 275 ? 23.084 5.279 -26.381 1.00 97.81 275 MET A N 1
ATOM 2175 C CA . MET A 1 275 ? 24.512 4.984 -26.217 1.00 97.81 275 MET A CA 1
ATOM 2176 C C . MET A 1 275 ? 25.315 6.251 -25.911 1.00 97.81 275 MET A C 1
ATOM 2178 O O . MET A 1 275 ? 26.066 6.282 -24.944 1.00 97.81 275 MET A O 1
ATOM 2182 N N . GLU A 1 276 ? 25.091 7.332 -26.661 1.00 97.94 276 GLU A N 1
ATOM 2183 C CA . GLU A 1 276 ? 25.771 8.613 -26.460 1.00 97.94 276 GLU A CA 1
ATOM 2184 C C . GLU A 1 276 ? 25.529 9.182 -25.050 1.00 97.94 276 GLU A C 1
ATOM 2186 O O . GLU A 1 276 ? 26.447 9.729 -24.433 1.00 97.94 276 GLU A O 1
ATOM 2191 N N . LYS A 1 277 ? 24.306 9.069 -24.503 1.00 97.12 277 LYS A N 1
ATOM 2192 C CA . LYS A 1 277 ? 24.011 9.559 -23.141 1.00 97.12 277 LYS A CA 1
ATOM 2193 C C . LYS A 1 277 ? 24.636 8.679 -22.063 1.00 97.12 277 LYS A C 1
ATOM 2195 O O . LYS A 1 277 ? 25.119 9.215 -21.062 1.00 97.12 277 LYS A O 1
ATOM 2200 N N . VAL A 1 278 ? 24.651 7.365 -22.264 1.00 96.25 278 VAL A N 1
ATOM 2201 C CA . VAL A 1 278 ? 25.315 6.414 -21.363 1.00 96.25 278 VAL A CA 1
ATOM 2202 C C . VAL A 1 278 ? 26.824 6.657 -21.353 1.00 96.25 278 VAL A C 1
ATOM 2204 O O . VAL A 1 278 ? 27.399 6.902 -20.292 1.00 96.25 278 VAL A O 1
ATOM 2207 N N . ASP A 1 279 ? 27.450 6.702 -22.529 1.00 96.38 279 ASP A N 1
ATOM 2208 C CA . ASP A 1 279 ? 28.892 6.898 -22.684 1.00 96.38 279 ASP A CA 1
ATOM 2209 C C . ASP A 1 279 ? 29.340 8.244 -22.116 1.00 96.38 279 ASP A C 1
ATOM 2211 O O . ASP A 1 279 ? 30.397 8.339 -21.500 1.00 96.38 279 ASP A O 1
ATOM 2215 N N . ARG A 1 280 ? 28.518 9.293 -22.236 1.00 97.62 280 ARG A N 1
ATOM 2216 C CA . ARG A 1 280 ? 28.804 10.592 -21.615 1.00 97.62 280 ARG A CA 1
ATOM 2217 C C . ARG A 1 280 ? 28.922 10.507 -20.090 1.00 97.62 280 ARG A C 1
ATOM 2219 O O . ARG A 1 280 ? 29.817 11.136 -19.536 1.00 97.62 280 ARG A O 1
ATOM 2226 N N . ASN A 1 281 ? 28.048 9.752 -19.419 1.00 96.44 281 ASN A N 1
ATOM 2227 C CA . ASN A 1 281 ? 28.125 9.557 -17.965 1.00 96.44 281 ASN A CA 1
ATOM 2228 C C . ASN A 1 281 ? 29.383 8.766 -17.587 1.00 96.44 281 ASN A C 1
ATOM 2230 O O . ASN A 1 281 ? 30.118 9.173 -16.687 1.00 96.44 281 ASN A O 1
ATOM 2234 N N . ILE A 1 282 ? 29.666 7.692 -18.330 1.00 94.00 282 ILE A N 1
ATOM 2235 C CA . ILE A 1 282 ? 30.855 6.853 -18.128 1.00 94.00 282 ILE A CA 1
ATOM 2236 C C . ILE A 1 282 ? 32.139 7.676 -18.308 1.00 94.00 282 ILE A C 1
ATOM 2238 O O . ILE A 1 282 ? 33.001 7.669 -17.433 1.00 94.00 282 ILE A O 1
ATOM 2242 N N . ASN A 1 283 ? 32.247 8.437 -19.399 1.00 97.12 283 ASN A N 1
ATOM 2243 C CA . ASN A 1 283 ? 33.412 9.270 -19.711 1.00 97.12 283 ASN A CA 1
ATOM 2244 C C . ASN A 1 283 ? 33.601 10.424 -18.717 1.00 97.12 283 ASN A C 1
ATOM 2246 O O . ASN A 1 283 ? 34.724 10.872 -18.503 1.00 97.12 283 ASN A O 1
ATOM 2250 N N . ALA A 1 284 ? 32.519 10.896 -18.092 1.00 97.94 284 ALA A N 1
ATOM 2251 C CA . ALA A 1 284 ? 32.571 11.883 -17.017 1.00 97.94 284 ALA A CA 1
ATOM 2252 C C . ALA A 1 284 ? 32.958 11.279 -15.650 1.00 97.94 284 ALA A C 1
ATOM 2254 O O . ALA A 1 284 ? 33.048 12.012 -14.668 1.00 97.94 284 ALA A O 1
ATOM 2255 N N . GLY A 1 285 ? 33.171 9.960 -15.565 1.00 96.62 285 GLY A N 1
ATOM 2256 C CA . GLY A 1 285 ? 33.498 9.266 -14.319 1.00 96.62 285 GLY A CA 1
ATOM 2257 C C . GLY A 1 285 ? 32.310 9.087 -13.368 1.00 96.62 285 GLY A C 1
ATOM 2258 O O . GLY A 1 285 ? 32.519 8.768 -12.199 1.00 96.62 285 GLY A O 1
ATOM 2259 N N . VAL A 1 286 ? 31.071 9.282 -13.837 1.00 97.12 286 VAL A N 1
ATOM 2260 C CA . VAL A 1 286 ? 29.858 9.054 -13.037 1.00 97.12 286 VAL A CA 1
ATOM 2261 C C . VAL A 1 286 ? 29.585 7.547 -12.966 1.00 97.12 286 VAL A C 1
ATOM 2263 O O . VAL A 1 286 ? 29.428 6.914 -14.016 1.00 97.12 286 VAL A O 1
ATOM 2266 N N . PRO A 1 287 ? 29.495 6.940 -11.766 1.00 94.69 287 PRO A N 1
ATOM 2267 C CA . PRO A 1 287 ? 29.129 5.534 -11.640 1.00 94.69 287 PRO A CA 1
ATOM 2268 C C . PRO A 1 287 ? 27.733 5.280 -12.221 1.00 94.69 287 PRO A C 1
ATOM 2270 O O . PRO A 1 287 ? 26.765 5.909 -11.804 1.00 94.69 287 PRO A O 1
ATOM 2273 N N . LEU A 1 288 ? 27.628 4.350 -13.171 1.00 95.69 288 LEU A N 1
ATOM 2274 C CA . LEU A 1 288 ? 26.372 3.967 -13.816 1.00 95.69 288 LEU A CA 1
ATOM 2275 C C . LEU A 1 288 ? 26.268 2.445 -13.872 1.00 95.69 288 LEU A C 1
ATOM 2277 O O . LEU A 1 288 ? 27.039 1.793 -14.575 1.00 95.69 288 LEU A O 1
ATOM 2281 N N . GLU A 1 289 ? 25.309 1.878 -13.151 1.00 97.56 289 GLU A N 1
ATOM 2282 C CA . GLU A 1 289 ? 25.162 0.425 -13.047 1.00 97.56 289 GLU A CA 1
ATOM 2283 C C . GLU A 1 289 ? 24.154 -0.113 -14.061 1.00 97.56 289 GLU A C 1
ATOM 2285 O O . GLU A 1 289 ? 24.400 -1.131 -14.710 1.00 97.56 289 GLU A O 1
ATOM 2290 N N . THR A 1 290 ? 23.037 0.599 -14.243 1.00 97.75 290 THR A N 1
ATOM 2291 C CA . THR A 1 290 ? 21.922 0.137 -15.077 1.00 97.75 290 THR A CA 1
ATOM 2292 C C . THR A 1 290 ? 21.480 1.193 -16.077 1.00 97.75 290 THR A C 1
ATOM 2294 O O . THR A 1 290 ? 21.251 2.345 -15.724 1.00 97.75 290 THR A O 1
ATOM 2297 N N . THR A 1 291 ? 21.311 0.788 -17.332 1.00 97.25 291 THR A N 1
ATOM 2298 C CA . THR A 1 291 ? 20.603 1.589 -18.343 1.00 97.25 291 THR A CA 1
ATOM 2299 C C . THR A 1 291 ? 19.200 1.034 -18.537 1.00 97.25 291 THR A C 1
ATOM 2301 O O . THR A 1 291 ? 19.025 -0.179 -18.634 1.00 97.25 291 THR A O 1
ATOM 2304 N N . VAL A 1 292 ? 18.200 1.902 -18.603 1.00 97.75 292 VAL A N 1
ATOM 2305 C CA . VAL A 1 292 ? 16.808 1.520 -18.825 1.00 97.75 292 VAL A CA 1
ATOM 2306 C C . VAL A 1 292 ? 16.385 1.999 -20.209 1.00 97.75 292 VAL A C 1
ATOM 2308 O O . VAL A 1 292 ? 16.556 3.175 -20.530 1.00 97.75 292 VAL A O 1
ATOM 2311 N N . ALA A 1 293 ? 15.858 1.090 -21.027 1.00 97.69 293 ALA A N 1
ATOM 2312 C CA . ALA A 1 293 ? 15.249 1.445 -22.304 1.00 97.69 293 ALA A CA 1
ATOM 2313 C C . ALA A 1 293 ? 13.727 1.522 -22.138 1.00 97.69 293 ALA A C 1
ATOM 2315 O O . ALA A 1 293 ? 13.094 0.539 -21.739 1.00 97.69 293 ALA A O 1
ATOM 2316 N N . ASP A 1 294 ? 13.178 2.696 -22.439 1.00 97.56 294 ASP A N 1
ATOM 2317 C CA . ASP A 1 294 ? 11.740 2.958 -22.488 1.00 97.56 294 ASP A CA 1
ATOM 2318 C C . ASP A 1 294 ? 11.131 2.438 -23.810 1.00 97.56 294 ASP A C 1
ATOM 2320 O O . ASP A 1 294 ? 11.832 1.848 -24.635 1.00 97.56 294 ASP A O 1
ATOM 2324 N N . ILE A 1 295 ? 9.834 2.642 -24.039 1.00 97.81 295 ILE A N 1
ATOM 2325 C CA . ILE A 1 295 ? 9.050 2.012 -25.114 1.00 97.81 295 ILE A CA 1
ATOM 2326 C C . ILE A 1 295 ? 9.562 2.294 -26.539 1.00 97.81 295 ILE A C 1
ATOM 2328 O O . ILE A 1 295 ? 9.159 1.610 -27.481 1.00 97.81 295 ILE A O 1
ATOM 2332 N N . GLU A 1 296 ? 10.477 3.252 -26.740 1.00 97.62 296 GLU A N 1
ATOM 2333 C CA . GLU A 1 296 ? 11.054 3.532 -28.063 1.00 97.62 296 GLU A CA 1
ATOM 2334 C C . GLU A 1 296 ? 11.823 2.358 -28.663 1.00 97.62 296 GLU A C 1
ATOM 2336 O O . GLU A 1 296 ? 11.943 2.291 -29.890 1.00 97.62 296 GLU A O 1
ATOM 2341 N N . TYR A 1 297 ? 12.339 1.432 -27.843 1.00 98.06 297 TYR A N 1
ATOM 2342 C CA . TYR A 1 297 ? 13.053 0.275 -28.385 1.00 98.06 297 TYR A CA 1
ATOM 2343 C C . TYR A 1 297 ? 12.148 -0.683 -29.163 1.00 98.06 297 TYR A C 1
ATOM 2345 O O . TYR A 1 297 ? 12.646 -1.467 -29.978 1.00 98.06 297 TYR A O 1
ATOM 2353 N N . MET A 1 298 ? 10.841 -0.635 -28.914 1.00 97.81 298 MET A N 1
ATOM 2354 C CA . MET A 1 298 ? 9.846 -1.522 -29.502 1.00 97.81 298 MET A CA 1
ATOM 2355 C C . MET A 1 298 ? 9.500 -1.105 -30.941 1.00 97.81 298 MET A C 1
ATOM 2357 O O . MET A 1 298 ? 9.586 0.061 -31.328 1.00 97.81 298 MET A O 1
ATOM 2361 N N . ASP A 1 299 ? 9.064 -2.056 -31.765 1.00 96.44 299 ASP A N 1
ATOM 2362 C CA . ASP A 1 299 ? 8.452 -1.753 -33.059 1.00 96.44 299 ASP A CA 1
ATOM 2363 C C . ASP A 1 299 ? 7.059 -1.161 -32.828 1.00 96.44 299 ASP A C 1
ATOM 2365 O O . ASP A 1 299 ? 6.129 -1.875 -32.457 1.00 96.44 299 ASP A O 1
ATOM 2369 N N . ARG A 1 300 ? 6.917 0.154 -33.035 1.00 95.25 300 ARG A N 1
ATOM 2370 C CA . ARG A 1 300 ? 5.658 0.890 -32.831 1.00 95.25 300 ARG A CA 1
ATOM 2371 C C . ARG A 1 300 ? 5.031 0.662 -31.442 1.00 95.25 300 ARG A C 1
ATOM 2373 O O . ARG A 1 300 ? 3.813 0.531 -31.354 1.00 95.25 300 ARG A O 1
ATOM 2380 N N . TYR A 1 301 ? 5.848 0.617 -30.387 1.00 95.44 301 TYR A N 1
ATOM 2381 C CA . TYR A 1 301 ? 5.394 0.437 -28.995 1.00 95.44 301 TYR A CA 1
ATOM 2382 C C . TYR A 1 301 ? 4.705 -0.910 -28.714 1.00 95.44 301 TYR A C 1
ATOM 2384 O O . TYR A 1 301 ? 3.957 -1.039 -27.753 1.00 95.44 301 TYR A O 1
ATOM 2392 N N . LYS A 1 302 ? 4.929 -1.922 -29.561 1.00 96.38 302 LYS A N 1
ATOM 2393 C CA . LYS A 1 302 ? 4.411 -3.275 -29.337 1.00 96.38 302 LYS A CA 1
ATOM 2394 C C . LYS A 1 302 ? 5.355 -4.061 -28.436 1.00 96.38 302 LYS A C 1
ATOM 2396 O O . LYS A 1 302 ? 6.514 -4.280 -28.806 1.00 96.38 302 LYS A O 1
ATOM 2401 N N . ASP A 1 303 ? 4.844 -4.573 -27.325 1.00 96.50 303 ASP A N 1
ATOM 2402 C CA . ASP A 1 303 ? 5.602 -5.484 -26.470 1.00 96.50 303 ASP A CA 1
ATOM 2403 C C . ASP A 1 303 ? 6.178 -6.673 -27.257 1.00 96.50 303 ASP A C 1
ATOM 2405 O O . ASP A 1 303 ? 5.603 -7.164 -28.229 1.00 96.50 303 ASP A O 1
ATOM 2409 N N . PHE A 1 304 ? 7.327 -7.173 -26.805 1.00 95.75 304 PHE A N 1
ATOM 2410 C CA . PHE A 1 304 ? 8.044 -8.333 -27.358 1.00 95.75 304 PHE A CA 1
ATOM 2411 C C . PHE A 1 304 ? 8.658 -8.104 -28.746 1.00 95.75 304 PHE A C 1
ATOM 2413 O O . PHE A 1 304 ? 9.034 -9.067 -29.420 1.00 95.75 304 PHE A O 1
ATOM 2420 N N . THR A 1 305 ? 8.818 -6.848 -29.167 1.00 95.94 305 THR A N 1
ATOM 2421 C CA . THR A 1 305 ? 9.410 -6.488 -30.461 1.00 95.94 305 THR A CA 1
ATOM 2422 C C . THR A 1 305 ? 10.640 -5.587 -30.312 1.00 95.94 305 THR A C 1
ATOM 2424 O O . THR A 1 305 ? 10.889 -5.011 -29.257 1.00 95.94 305 THR A O 1
ATOM 2427 N N . VAL A 1 306 ? 11.437 -5.475 -31.381 1.00 97.44 306 VAL A N 1
ATOM 2428 C CA . VAL A 1 306 ? 12.567 -4.536 -31.467 1.00 97.44 306 VAL A CA 1
ATOM 2429 C C . VAL A 1 306 ? 12.431 -3.725 -32.751 1.00 97.44 306 VAL A C 1
ATOM 2431 O O . VAL A 1 306 ? 12.415 -4.285 -33.849 1.00 97.44 306 VAL A O 1
ATOM 2434 N N . GLY A 1 307 ? 12.352 -2.405 -32.615 1.00 97.06 307 GLY A N 1
ATOM 2435 C CA . GLY A 1 307 ? 12.217 -1.476 -33.727 1.00 97.06 307 GLY A CA 1
ATOM 2436 C C . GLY A 1 307 ? 13.466 -1.424 -34.611 1.00 97.06 307 GLY A C 1
ATOM 2437 O O . GLY A 1 307 ? 14.592 -1.684 -34.181 1.00 97.06 307 GLY A O 1
ATOM 2438 N N . LYS A 1 308 ? 13.296 -1.023 -35.876 1.00 97.44 308 LYS A N 1
ATOM 2439 C CA . LYS A 1 308 ? 14.385 -0.974 -36.875 1.00 97.44 308 LYS A CA 1
ATOM 2440 C C . LYS A 1 308 ? 15.596 -0.141 -36.426 1.00 97.44 308 LYS A C 1
ATOM 2442 O O . LYS A 1 308 ? 16.733 -0.529 -36.693 1.00 97.44 308 LYS A O 1
ATOM 2447 N N . HIS A 1 309 ? 15.354 0.980 -35.745 1.00 97.56 309 HIS A N 1
ATOM 2448 C CA . HIS A 1 309 ? 16.389 1.885 -35.218 1.00 97.56 309 HIS A CA 1
ATOM 2449 C C . HIS A 1 309 ? 17.069 1.365 -33.939 1.00 97.56 309 HIS A C 1
ATOM 2451 O O . HIS A 1 309 ? 18.042 1.947 -33.469 1.00 97.56 309 HIS A O 1
ATOM 2457 N N . TRP A 1 310 ? 16.592 0.231 -33.424 1.00 98.25 310 TRP A N 1
ATOM 2458 C CA . TRP A 1 310 ? 17.043 -0.421 -32.200 1.00 98.25 310 TRP A CA 1
ATOM 2459 C C . TRP A 1 310 ? 17.516 -1.858 -32.439 1.00 98.25 310 TRP A C 1
ATOM 2461 O O . TRP A 1 310 ? 17.813 -2.576 -31.491 1.00 98.25 310 TRP A O 1
ATOM 2471 N N . LYS A 1 311 ? 17.653 -2.286 -33.702 1.00 97.38 311 LYS A N 1
ATOM 2472 C CA . LYS A 1 311 ? 18.048 -3.656 -34.089 1.00 97.38 311 LYS A CA 1
ATOM 2473 C C . LYS A 1 311 ? 19.334 -4.158 -33.414 1.00 97.38 311 LYS A C 1
ATOM 2475 O O . LYS A 1 311 ? 19.490 -5.355 -33.195 1.00 97.38 311 LYS A O 1
ATOM 2480 N N . ASP A 1 312 ? 20.250 -3.245 -33.087 1.00 98.19 312 ASP A N 1
ATOM 2481 C CA . ASP A 1 312 ? 21.537 -3.547 -32.457 1.00 98.19 312 ASP A CA 1
ATOM 2482 C C . ASP A 1 312 ? 21.479 -3.489 -30.916 1.00 98.19 312 ASP A C 1
ATOM 2484 O O . ASP A 1 312 ? 22.480 -3.764 -30.251 1.00 98.19 312 ASP A O 1
ATOM 2488 N N . LEU A 1 313 ? 20.308 -3.219 -30.323 1.00 98.06 313 LEU A N 1
ATOM 2489 C CA . LEU A 1 313 ? 20.102 -3.187 -28.873 1.00 98.06 313 LEU A CA 1
ATOM 2490 C C . LEU A 1 313 ? 20.563 -4.487 -28.194 1.00 98.06 313 LEU A C 1
ATOM 2492 O O . LEU A 1 313 ? 21.296 -4.397 -27.208 1.00 98.06 313 LEU A O 1
ATOM 2496 N N . PRO A 1 314 ? 20.276 -5.700 -28.718 1.00 97.69 314 PRO A N 1
ATOM 2497 C CA . PRO A 1 314 ? 20.792 -6.927 -28.113 1.00 97.69 314 PRO A CA 1
ATOM 2498 C C . PRO A 1 314 ? 22.326 -6.985 -28.083 1.00 97.69 314 PRO A C 1
ATOM 2500 O O . PRO A 1 314 ? 22.916 -7.528 -27.147 1.00 97.69 314 PRO A O 1
ATOM 2503 N N . LYS A 1 315 ? 22.999 -6.434 -29.103 1.00 98.25 315 LYS A N 1
ATOM 2504 C CA . LYS A 1 315 ? 24.466 -6.361 -29.149 1.00 98.25 315 LYS A CA 1
ATOM 2505 C C . LYS A 1 315 ? 24.988 -5.372 -28.110 1.00 98.25 315 LYS A C 1
ATOM 2507 O O . LYS A 1 315 ? 25.978 -5.685 -27.447 1.00 98.25 315 LYS A O 1
ATOM 2512 N N . TYR A 1 316 ? 24.316 -4.234 -27.954 1.00 98.06 316 TYR A N 1
ATOM 2513 C CA . TYR A 1 316 ? 24.662 -3.225 -26.960 1.00 98.06 316 TYR A CA 1
ATOM 2514 C C . TYR A 1 316 ? 24.467 -3.730 -25.524 1.00 98.06 316 TYR A C 1
ATOM 2516 O O . TYR A 1 316 ? 25.387 -3.630 -24.719 1.00 98.06 316 TYR A O 1
ATOM 2524 N N . ILE A 1 317 ? 23.351 -4.398 -25.220 1.00 97.75 317 ILE A N 1
ATOM 2525 C CA . ILE A 1 317 ? 23.114 -5.016 -23.903 1.00 97.75 317 ILE A CA 1
ATOM 2526 C C . ILE A 1 317 ? 24.209 -6.038 -23.569 1.00 97.75 317 ILE A C 1
ATOM 2528 O O . ILE A 1 317 ? 24.744 -6.037 -22.462 1.00 97.75 317 ILE A O 1
ATOM 2532 N N . ARG A 1 318 ? 24.617 -6.874 -24.536 1.00 98.19 318 ARG A N 1
ATOM 2533 C CA . ARG A 1 318 ? 25.747 -7.800 -24.342 1.00 98.19 318 ARG A CA 1
ATOM 2534 C C . ARG A 1 318 ? 27.076 -7.085 -24.106 1.00 98.19 318 ARG A C 1
ATOM 2536 O O . ARG A 1 318 ? 27.976 -7.676 -23.519 1.00 98.19 318 ARG A O 1
ATOM 2543 N N . TRP A 1 319 ? 27.267 -5.884 -24.648 1.00 97.19 319 TRP A N 1
ATOM 2544 C CA . TRP A 1 319 ? 28.445 -5.068 -24.351 1.00 97.19 319 TRP A CA 1
ATOM 2545 C C . TRP A 1 319 ? 28.365 -4.498 -22.930 1.00 97.19 319 TRP A C 1
ATOM 2547 O O . TRP A 1 319 ? 29.287 -4.741 -22.163 1.00 97.19 319 TRP A O 1
ATOM 2557 N N . LEU A 1 320 ? 27.231 -3.903 -22.532 1.00 96.62 320 LEU A N 1
ATOM 2558 C CA . LEU A 1 320 ? 27.002 -3.433 -21.159 1.00 96.62 320 LEU A CA 1
ATOM 2559 C C . LEU A 1 320 ? 27.304 -4.529 -20.129 1.00 96.62 320 LEU A C 1
ATOM 2561 O O . LEU A 1 320 ? 28.050 -4.300 -19.186 1.00 96.62 320 LEU A O 1
ATOM 2565 N N . GLN A 1 321 ? 26.792 -5.742 -20.350 1.00 96.94 321 GLN A N 1
ATOM 2566 C CA . GLN A 1 321 ? 27.037 -6.889 -19.470 1.00 96.94 321 GLN A CA 1
ATOM 2567 C C . GLN A 1 321 ? 28.519 -7.271 -19.360 1.00 96.94 321 GLN A C 1
ATOM 2569 O O . GLN A 1 321 ? 28.968 -7.628 -18.271 1.00 96.94 321 GLN A O 1
ATOM 2574 N N . ARG A 1 322 ? 29.279 -7.188 -20.462 1.00 97.56 322 ARG A N 1
ATOM 2575 C CA . ARG A 1 322 ? 30.730 -7.449 -20.478 1.00 97.56 322 ARG A CA 1
ATOM 2576 C C . ARG A 1 322 ? 31.514 -6.387 -19.709 1.00 97.56 322 ARG A C 1
ATOM 2578 O O . ARG A 1 322 ? 32.470 -6.737 -19.031 1.00 97.56 322 ARG A O 1
ATOM 2585 N N . GLU A 1 323 ? 31.047 -5.144 -19.735 1.00 95.50 323 GLU A N 1
ATOM 2586 C CA . GLU A 1 323 ? 31.590 -4.027 -18.949 1.00 95.50 323 GLU A CA 1
ATOM 2587 C C . GLU A 1 323 ? 31.075 -4.001 -17.495 1.00 95.50 323 GLU A C 1
ATOM 2589 O O . GLU A 1 323 ? 31.216 -3.003 -16.791 1.00 95.50 323 GLU A O 1
ATOM 2594 N N . GLY A 1 324 ? 30.438 -5.083 -17.032 1.00 95.81 324 GLY A N 1
ATOM 2595 C CA . GLY A 1 324 ? 29.937 -5.207 -15.663 1.00 95.81 324 GLY A CA 1
ATOM 2596 C C . GLY A 1 324 ? 28.593 -4.527 -15.397 1.00 95.81 324 GLY A C 1
ATOM 2597 O O . GLY A 1 324 ? 28.104 -4.614 -14.281 1.00 95.81 324 GLY A O 1
ATOM 2598 N N . ARG A 1 325 ? 27.954 -3.926 -16.406 1.00 96.44 325 ARG A N 1
ATOM 2599 C CA . ARG A 1 325 ? 26.693 -3.173 -16.287 1.00 96.44 325 ARG A CA 1
ATOM 2600 C C . ARG A 1 325 ? 25.459 -4.021 -16.581 1.00 96.44 325 ARG A C 1
ATOM 2602 O O . ARG A 1 325 ? 25.546 -5.184 -16.991 1.00 96.44 325 ARG A O 1
ATOM 2609 N N . ARG A 1 326 ? 24.277 -3.449 -16.360 1.00 97.69 326 ARG A N 1
ATOM 2610 C CA . ARG A 1 326 ? 22.974 -4.094 -16.568 1.00 97.69 326 ARG A CA 1
ATOM 2611 C C . ARG A 1 326 ? 22.053 -3.243 -17.431 1.00 97.69 326 ARG A C 1
ATOM 2613 O O . ARG A 1 326 ? 22.279 -2.051 -17.636 1.00 97.69 326 ARG A O 1
ATOM 2620 N N . ALA A 1 327 ? 21.021 -3.891 -17.955 1.00 97.00 327 ALA A N 1
ATOM 2621 C CA . ALA A 1 327 ? 19.959 -3.239 -18.697 1.00 97.00 327 ALA A CA 1
ATOM 2622 C C . ALA A 1 327 ? 18.599 -3.678 -18.150 1.00 97.00 327 ALA A C 1
ATOM 2624 O O . ALA A 1 327 ? 18.416 -4.860 -17.852 1.00 97.00 327 ALA A O 1
ATOM 2625 N N . ILE A 1 328 ? 17.668 -2.735 -18.044 1.00 97.94 328 ILE A N 1
ATOM 2626 C CA . ILE A 1 328 ? 16.248 -2.987 -17.781 1.00 97.94 328 ILE A CA 1
ATOM 2627 C C . ILE A 1 328 ? 15.466 -2.522 -19.008 1.00 97.94 328 ILE A C 1
ATOM 2629 O O . ILE A 1 328 ? 15.805 -1.514 -19.624 1.00 97.94 328 ILE A O 1
ATOM 2633 N N . LEU A 1 329 ? 14.434 -3.274 -19.374 1.00 97.88 329 LEU A N 1
ATOM 2634 C CA . LEU A 1 329 ? 13.517 -2.926 -20.453 1.00 97.88 329 LEU A CA 1
ATOM 2635 C C . LEU A 1 329 ? 12.130 -2.724 -19.851 1.00 97.88 329 LEU A C 1
ATOM 2637 O O . LEU A 1 329 ? 11.720 -3.528 -19.010 1.00 97.88 329 LEU A O 1
ATOM 2641 N N . ILE A 1 330 ? 11.432 -1.675 -20.279 1.00 98.00 330 ILE A N 1
ATOM 2642 C CA . ILE A 1 330 ? 10.012 -1.499 -19.969 1.00 98.00 330 ILE A CA 1
ATOM 2643 C C . ILE A 1 330 ? 9.159 -2.509 -20.750 1.00 98.00 330 ILE A C 1
ATOM 2645 O O . ILE A 1 330 ? 9.557 -2.976 -21.824 1.00 98.00 330 ILE A O 1
ATOM 2649 N N . TRP A 1 331 ? 8.003 -2.831 -20.176 1.00 96.75 331 TRP A N 1
ATOM 2650 C CA . TRP A 1 331 ? 6.956 -3.678 -20.732 1.00 96.75 331 TRP A CA 1
ATOM 2651 C C . TRP A 1 331 ? 5.608 -3.132 -20.288 1.00 96.75 331 TRP A C 1
ATOM 2653 O O . TRP A 1 331 ? 5.454 -2.813 -19.105 1.00 96.75 331 TRP A O 1
ATOM 2663 N N . ASP A 1 332 ? 4.647 -3.094 -21.203 1.00 96.88 332 ASP A N 1
ATOM 2664 C CA . ASP A 1 332 ? 3.275 -2.711 -20.900 1.00 96.88 332 ASP A CA 1
ATOM 2665 C C . ASP A 1 332 ? 2.369 -3.956 -20.785 1.00 96.88 332 ASP A C 1
ATOM 2667 O O . ASP A 1 332 ? 2.716 -5.058 -21.215 1.00 96.88 332 ASP A O 1
ATOM 2671 N N . PRO A 1 333 ? 1.204 -3.852 -20.121 1.00 96.31 333 PRO A N 1
ATOM 2672 C CA . PRO A 1 333 ? 0.279 -4.981 -20.012 1.00 96.31 333 PRO A CA 1
ATOM 2673 C C . PRO A 1 333 ? -0.651 -5.120 -21.229 1.00 96.31 333 PRO A C 1
ATOM 2675 O O . PRO A 1 333 ? -1.280 -6.166 -21.408 1.00 96.31 333 PRO A O 1
ATOM 2678 N N . ALA A 1 334 ? -0.809 -4.062 -22.031 1.00 96.00 334 ALA A N 1
ATOM 2679 C CA . ALA A 1 334 ? -1.756 -4.019 -23.139 1.00 96.00 334 ALA A CA 1
ATOM 2680 C C . ALA A 1 334 ? -1.110 -4.527 -24.434 1.00 96.00 334 ALA A C 1
ATOM 2682 O O . ALA A 1 334 ? -0.288 -3.853 -25.043 1.00 96.00 334 ALA A O 1
ATOM 2683 N N . ILE A 1 335 ? -1.540 -5.702 -24.894 1.00 96.00 335 ILE A N 1
ATOM 2684 C CA . ILE A 1 335 ? -0.996 -6.322 -26.105 1.00 96.00 335 ILE A CA 1
ATOM 2685 C C . ILE A 1 335 ? -1.788 -5.887 -27.339 1.00 96.00 335 ILE A C 1
ATOM 2687 O O . ILE A 1 335 ? -3.019 -5.951 -27.364 1.00 96.00 335 ILE A O 1
ATOM 2691 N N . GLN A 1 336 ? -1.075 -5.490 -28.393 1.00 94.69 336 GLN A N 1
ATOM 2692 C CA . GLN A 1 336 ? -1.682 -5.133 -29.670 1.00 94.69 336 GLN A CA 1
ATOM 2693 C C . GLN A 1 336 ? -2.390 -6.342 -30.323 1.00 94.69 336 GLN A C 1
ATOM 2695 O O . GLN A 1 336 ? -1.792 -7.397 -30.520 1.00 94.69 336 GLN A O 1
ATOM 2700 N N . VAL A 1 337 ? -3.665 -6.145 -30.683 1.00 93.62 337 VAL A N 1
ATOM 2701 C CA . VAL A 1 337 ? -4.652 -7.175 -31.087 1.00 93.62 337 VAL A CA 1
ATOM 2702 C C . VAL A 1 337 ? -4.299 -7.945 -32.371 1.00 93.62 337 VAL A C 1
ATOM 2704 O O . VAL A 1 337 ? -4.887 -8.981 -32.643 1.00 93.62 337 VAL A O 1
ATOM 2707 N N . ASP A 1 338 ? -3.345 -7.480 -33.168 1.00 88.31 338 ASP A N 1
ATOM 2708 C CA . ASP A 1 338 ? -2.947 -8.105 -34.436 1.00 88.31 338 ASP A CA 1
ATOM 2709 C C . ASP A 1 338 ? -1.456 -8.483 -34.490 1.00 88.31 338 ASP A C 1
ATOM 2711 O O . ASP A 1 338 ? -0.932 -8.811 -35.557 1.00 88.31 338 ASP A O 1
ATOM 2715 N N . ASP A 1 339 ? -0.753 -8.453 -33.352 1.00 92.69 339 ASP A N 1
ATOM 2716 C CA . ASP A 1 339 ? 0.656 -8.843 -33.283 1.00 92.69 339 ASP A CA 1
ATOM 2717 C C . ASP A 1 339 ? 0.841 -10.334 -32.939 1.00 92.69 339 ASP A C 1
ATOM 2719 O O . ASP A 1 339 ? -0.017 -11.001 -32.355 1.00 92.69 339 ASP A O 1
ATOM 2723 N N . ALA A 1 340 ? 2.015 -10.879 -33.266 1.00 92.69 340 ALA A N 1
ATOM 2724 C CA . ALA A 1 340 ? 2.351 -12.277 -33.027 1.00 92.69 340 ALA A CA 1
ATOM 2725 C C . ALA A 1 340 ? 2.241 -12.686 -31.547 1.00 92.69 340 ALA A C 1
ATOM 2727 O O . ALA A 1 340 ? 1.986 -13.859 -31.262 1.00 92.69 340 ALA A O 1
ATOM 2728 N N . ALA A 1 341 ? 2.468 -11.765 -30.603 1.00 93.50 341 ALA A N 1
ATOM 2729 C CA . ALA A 1 341 ? 2.265 -12.033 -29.178 1.00 93.50 341 ALA A CA 1
ATOM 2730 C C . ALA A 1 341 ? 0.796 -12.338 -28.844 1.00 93.50 341 ALA A C 1
ATOM 2732 O O . ALA A 1 341 ? 0.524 -13.319 -28.148 1.00 93.50 341 ALA A O 1
ATOM 2733 N N . PHE A 1 342 ? -0.136 -11.567 -29.405 1.00 95.50 342 PHE A N 1
ATOM 2734 C CA . PHE A 1 342 ? -1.574 -11.764 -29.234 1.00 95.50 342 PHE A CA 1
ATOM 2735 C C . PHE A 1 342 ? -2.046 -13.079 -29.867 1.00 95.50 342 PHE A C 1
ATOM 2737 O O . PHE A 1 342 ? -2.714 -13.884 -29.222 1.00 95.50 342 PHE A O 1
ATOM 2744 N N . GLU A 1 343 ? -1.595 -13.364 -31.090 1.00 94.94 343 GLU A N 1
ATOM 2745 C CA . GLU A 1 343 ? -1.930 -14.601 -31.811 1.00 94.94 343 GLU A CA 1
ATOM 2746 C C . GLU A 1 343 ? -1.474 -15.877 -31.091 1.00 94.94 343 GLU A C 1
ATOM 2748 O O . GLU A 1 343 ? -2.114 -16.925 -31.194 1.00 94.94 343 GLU A O 1
ATOM 2753 N N . ARG A 1 344 ? -0.348 -15.822 -30.368 1.00 95.12 344 ARG A N 1
ATOM 2754 C CA . ARG A 1 344 ? 0.088 -16.943 -29.524 1.00 95.12 344 ARG A CA 1
ATOM 2755 C C . ARG A 1 344 ? -0.817 -17.106 -28.310 1.00 95.12 344 ARG A C 1
ATOM 2757 O O . ARG A 1 344 ? -1.163 -18.237 -27.991 1.00 95.12 344 ARG A O 1
ATOM 2764 N N . ALA A 1 345 ? -1.209 -16.004 -27.671 1.00 93.88 345 ALA A N 1
ATOM 2765 C CA . ALA A 1 345 ? -2.072 -16.033 -26.496 1.00 93.88 345 ALA A CA 1
ATOM 2766 C 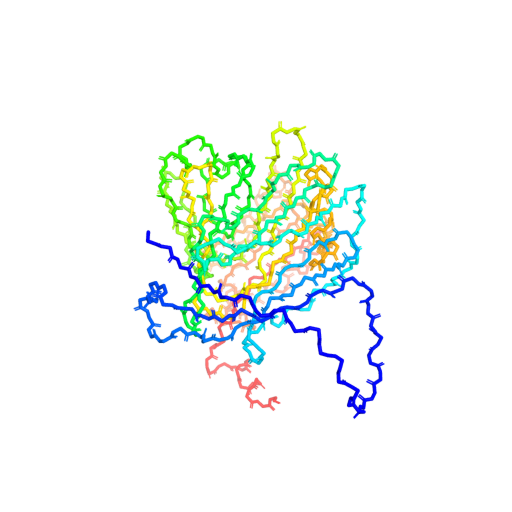C . ALA A 1 345 ? -3.458 -16.624 -26.802 1.00 93.88 345 ALA A C 1
ATOM 2768 O O . ALA A 1 345 ? -3.976 -17.376 -25.989 1.00 93.88 345 ALA A O 1
ATOM 2769 N N . LEU A 1 346 ? -4.024 -16.369 -27.989 1.00 94.12 346 LEU A N 1
ATOM 2770 C CA . LEU A 1 346 ? -5.308 -16.955 -28.409 1.00 94.12 346 LEU A CA 1
ATOM 2771 C C . LEU A 1 346 ? -5.276 -18.478 -28.636 1.00 94.12 346 LEU A C 1
ATOM 2773 O O . LEU A 1 346 ? -6.332 -19.099 -28.744 1.00 94.12 346 LEU A O 1
ATOM 2777 N N . LYS A 1 347 ? -4.086 -19.074 -28.777 1.00 94.38 347 LYS A N 1
ATOM 2778 C CA . LYS A 1 347 ? -3.902 -20.511 -29.054 1.00 94.38 347 LYS A CA 1
ATOM 2779 C C . LYS A 1 347 ? -3.576 -21.335 -27.807 1.00 94.38 347 LYS A C 1
ATOM 2781 O O . LYS A 1 347 ? -3.509 -22.560 -27.919 1.00 94.38 347 LYS A O 1
ATOM 2786 N N . MET A 1 348 ? -3.299 -20.674 -26.685 1.00 83.25 348 MET A N 1
ATOM 2787 C CA . MET A 1 348 ? -3.083 -21.299 -25.376 1.00 83.25 348 MET A CA 1
ATOM 2788 C C . MET A 1 348 ? -4.425 -21.526 -24.692 1.00 83.25 348 MET A C 1
ATOM 2790 O O . MET A 1 348 ? -4.539 -22.569 -24.013 1.00 83.25 348 MET A O 1
#

InterPro domains:
  IPR000322 Glycoside hydrolase family 31, TIM barrel domain [PF01055] (251-343)
  IPR011013 Galactose mutarotase-like domain superfamily [SSF74650] (48-237)
  IPR017853 Glycoside hydrolase superfamily [SSF51445] (238-345)

Foldseek 3Di:
DFFAWAWDDDPDDDDDDDDDDDDDPDKDKIKTAGDPDDADPDDGFDGIWMWMWDAQAQKIKIWTGDPPWDFPPADWLSHHADDPKHKDKDWDADPRHTKIWIAIPVPRQTAWTQPVHFATHDAFKGKTKTQGQDQQKADFDDAAALDRRNGDPPQQVAKDKAKFAADDDDHDNPDDDSDHYHHGFQKMKGQHPVRFIKMKGWRDHAIKMWIAYHSGMIMIMGGHDIGMMIMQGGRHPVSNVVRVCSGGPDDDDDDPLVPWDEDEDDPDPAPVSQVVVVVVCVVVVNTYAEYEYEQVQACVSAPPHGHPRNPCVVVVQVVCVVVNHHYHYDDDPDHDCPDPVNVVVVVD

Organism: Ancylostoma caninum (NCBI:txid29170)

pLDDT: mean 89.32, std 18.03, range [24.02, 98.81]

Radius of gyration: 25.64 Å; chains: 1; bounding box: 68×57×66 Å

Sequence (348 aa):
MQLQFRVRHGVTYSKGSDTPMRAQAGRSEAILKKNNGPRNPWGEDIERVHFRTGTIGKTLNVKIFVPGRYEPPVNFTRHPSDSSETLKVTTGVKNDVFSFAVHRESTGGCIFDTSIGGLIFSDKFIQLATYLPSEAMYGLGENVHPTLKLCSQHDFAGYRTWALFARDEFPVSSTLRTINLYGMHAFYLMLEPDGNAHGVFILNSNAQEFTTAPGPALIYRTIGGNLDLYFFPGPTPEEVIQQYHAFIGTPTLPAYWAFGFQLSRYGYKDLNEMMEKVDRNINAGVPLETTVADIEYMDRYKDFTVGKHWKDLPKYIRWLQREGRRAILIWDPAIQVDDAAFERALKM